Protein AF-A0A915JWY6-F1 (afdb_monomer_lite)

Structure (mmCIF, N/CA/C/O backbone):
data_AF-A0A915JWY6-F1
#
_entry.id   AF-A0A915JWY6-F1
#
loop_
_atom_site.group_PDB
_atom_site.id
_atom_site.type_symbol
_atom_site.label_atom_id
_atom_site.label_alt_id
_atom_site.label_comp_id
_atom_site.label_asym_id
_atom_site.label_entity_id
_atom_site.label_seq_id
_atom_site.pdbx_PDB_ins_code
_atom_site.Cartn_x
_atom_site.Cartn_y
_atom_site.Cartn_z
_atom_site.occupancy
_atom_site.B_iso_or_equiv
_atom_site.auth_seq_id
_atom_site.auth_comp_id
_atom_site.auth_asym_id
_atom_site.auth_atom_id
_atom_site.pdbx_PDB_model_num
ATOM 1 N N . LYS A 1 1 ? 12.808 -7.061 -34.866 1.00 37.03 1 LYS A N 1
ATOM 2 C CA . LYS A 1 1 ? 11.796 -8.145 -34.731 1.00 37.03 1 LYS A CA 1
ATOM 3 C C . LYS A 1 1 ? 11.170 -8.151 -33.320 1.00 37.03 1 LYS A C 1
ATOM 5 O O . LYS A 1 1 ? 10.642 -9.170 -32.909 1.00 37.03 1 LYS A O 1
ATOM 10 N N . GLU A 1 2 ? 11.165 -7.011 -32.613 1.00 40.34 2 GLU A N 1
ATOM 11 C CA . GLU A 1 2 ? 10.837 -6.894 -31.174 1.00 40.34 2 GLU A CA 1
ATOM 12 C C . GLU A 1 2 ? 9.543 -6.108 -30.890 1.00 40.34 2 GLU A C 1
ATOM 14 O O . GLU A 1 2 ? 9.285 -5.698 -29.770 1.00 40.34 2 GLU A O 1
ATOM 19 N N . LEU A 1 3 ? 8.688 -5.906 -31.896 1.00 41.44 3 LEU A N 1
ATOM 20 C CA . LEU A 1 3 ? 7.413 -5.187 -31.738 1.00 41.44 3 LEU A CA 1
ATOM 21 C C . LEU A 1 3 ? 6.208 -6.115 -31.483 1.00 41.44 3 LEU A C 1
ATOM 23 O O . LEU A 1 3 ? 5.078 -5.643 -31.445 1.00 41.44 3 LEU A O 1
ATOM 27 N N . VAL A 1 4 ? 6.420 -7.429 -31.323 1.00 44.47 4 VAL A N 1
ATOM 28 C CA . VAL A 1 4 ? 5.331 -8.433 -31.305 1.00 44.47 4 VAL A CA 1
ATOM 29 C C . VAL A 1 4 ? 4.884 -8.856 -29.893 1.00 44.47 4 VAL A C 1
ATOM 31 O O . VAL A 1 4 ? 3.815 -9.442 -29.769 1.00 44.47 4 VAL A O 1
ATOM 34 N N . ASP A 1 5 ? 5.604 -8.519 -28.814 1.00 53.78 5 ASP A N 1
ATOM 35 C CA . ASP A 1 5 ? 5.279 -9.042 -27.466 1.00 53.78 5 ASP A CA 1
ATOM 36 C C . ASP A 1 5 ? 4.798 -8.019 -26.423 1.00 53.78 5 ASP A C 1
ATOM 38 O O . ASP A 1 5 ? 4.391 -8.409 -25.328 1.00 53.78 5 ASP A O 1
ATOM 42 N N . ASN A 1 6 ? 4.733 -6.724 -26.756 1.00 58.06 6 ASN A N 1
ATOM 43 C CA . ASN A 1 6 ? 4.264 -5.704 -25.803 1.00 58.06 6 ASN A CA 1
ATOM 44 C C . ASN A 1 6 ? 2.761 -5.879 -25.457 1.00 58.06 6 ASN A C 1
ATOM 46 O O . ASN A 1 6 ? 2.312 -5.583 -24.353 1.00 58.06 6 ASN A O 1
ATOM 50 N N . ASP A 1 7 ? 1.973 -6.454 -26.372 1.00 73.44 7 ASP A N 1
ATOM 51 C CA . ASP A 1 7 ? 0.546 -6.726 -26.150 1.00 73.44 7 ASP A CA 1
ATOM 52 C C . ASP A 1 7 ? 0.302 -7.909 -25.189 1.00 73.44 7 ASP A C 1
ATOM 54 O O . ASP A 1 7 ? -0.644 -7.894 -24.400 1.00 73.44 7 ASP A O 1
ATOM 58 N N . LYS A 1 8 ? 1.182 -8.923 -25.178 1.00 82.38 8 LYS A N 1
ATOM 59 C CA . LYS A 1 8 ? 1.042 -10.067 -24.260 1.00 82.38 8 LYS A CA 1
ATOM 60 C C . LYS A 1 8 ? 1.349 -9.684 -22.819 1.00 82.38 8 LYS A C 1
ATOM 62 O O . LYS A 1 8 ? 0.607 -10.088 -21.928 1.00 82.38 8 LYS A O 1
ATOM 67 N N . GLY A 1 9 ? 2.393 -8.881 -22.595 1.00 81.44 9 GLY A N 1
ATOM 68 C CA . GLY A 1 9 ? 2.734 -8.377 -21.261 1.00 81.44 9 GLY A CA 1
ATOM 69 C C . GLY A 1 9 ? 1.605 -7.536 -20.659 1.00 81.44 9 GLY A C 1
ATOM 70 O O . GLY A 1 9 ? 1.212 -7.753 -19.515 1.00 81.44 9 GLY A O 1
ATOM 71 N N . LYS A 1 10 ? 1.001 -6.649 -21.462 1.00 84.69 10 LYS A N 1
ATOM 72 C CA . LYS A 1 10 ? -0.161 -5.840 -21.050 1.00 84.69 10 LYS A CA 1
ATOM 73 C C . LYS A 1 10 ? -1.382 -6.699 -20.709 1.00 84.69 10 LYS A C 1
ATOM 75 O O . LYS A 1 10 ? -2.031 -6.460 -19.693 1.00 84.69 10 LYS A O 1
ATOM 80 N N . LYS A 1 11 ? -1.669 -7.728 -21.513 1.00 89.06 11 LYS A N 1
ATOM 81 C CA . LYS A 1 11 ? -2.749 -8.691 -21.236 1.00 89.06 11 LYS A CA 1
ATOM 82 C C . LYS 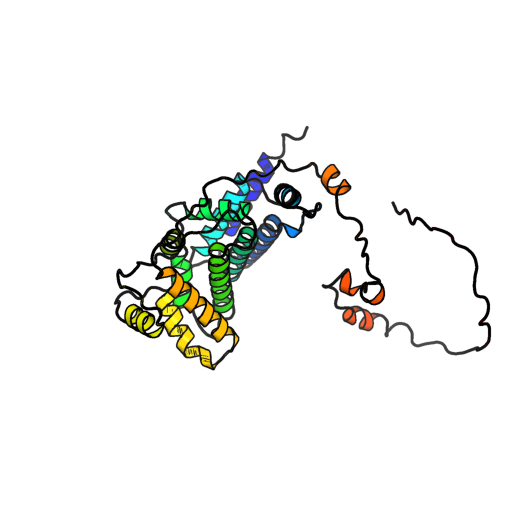A 1 11 ? -2.497 -9.492 -19.961 1.00 89.06 11 LYS A C 1
ATOM 84 O O . LYS A 1 11 ? -3.408 -9.635 -19.154 1.00 89.06 11 LYS A O 1
ATOM 89 N N . LEU A 1 12 ? -1.268 -9.973 -19.759 1.00 92.12 12 LEU A N 1
ATOM 90 C CA . LEU A 1 12 ? -0.891 -10.687 -18.540 1.00 92.12 12 LEU A CA 1
ATOM 91 C C . LEU A 1 12 ? -1.090 -9.806 -17.306 1.00 92.12 12 LEU A C 1
ATOM 93 O O . LEU A 1 12 ? -1.731 -10.246 -16.357 1.00 92.12 12 LEU A O 1
ATOM 97 N N . LEU A 1 13 ? -0.614 -8.557 -17.342 1.00 93.19 13 LEU A N 1
ATOM 98 C CA . LEU A 1 13 ? -0.813 -7.608 -16.248 1.00 93.19 13 LEU A CA 1
ATOM 99 C C . LEU A 1 13 ? -2.302 -7.395 -15.942 1.00 93.19 13 LEU A C 1
ATOM 101 O O . LEU A 1 13 ? -2.683 -7.431 -14.776 1.00 93.19 13 LEU A O 1
ATOM 105 N N . SER A 1 14 ? -3.146 -7.248 -16.969 1.00 93.69 14 SER A N 1
ATOM 106 C CA . SER A 1 14 ? -4.601 -7.148 -16.788 1.00 93.69 14 SER A CA 1
ATOM 107 C C . SER A 1 14 ? -5.166 -8.358 -16.043 1.00 93.69 14 SER A C 1
ATOM 109 O O . SER A 1 14 ? -5.890 -8.182 -15.069 1.00 93.69 14 SER A O 1
ATOM 111 N N . TYR A 1 15 ? -4.789 -9.580 -16.435 1.00 94.25 15 TYR A N 1
ATOM 112 C CA . TYR A 1 15 ? -5.250 -10.789 -15.747 1.00 94.25 15 TYR A CA 1
ATOM 113 C C . TYR A 1 15 ? -4.770 -10.864 -14.295 1.00 94.25 15 TYR A C 1
ATOM 115 O O . TYR A 1 15 ? -5.538 -11.260 -13.419 1.00 94.25 15 TYR A O 1
ATOM 123 N N . LEU A 1 16 ? -3.522 -10.472 -14.018 1.00 95.69 16 LEU A N 1
ATOM 124 C CA . LEU A 1 16 ? -3.004 -10.428 -12.647 1.00 95.69 16 LEU A CA 1
ATOM 125 C C . LEU A 1 16 ? -3.780 -9.415 -11.797 1.00 95.69 16 LEU A C 1
ATOM 127 O O . LEU A 1 16 ? -4.146 -9.726 -10.666 1.00 95.69 16 LEU A O 1
ATOM 131 N N . ILE A 1 17 ? -4.086 -8.239 -12.350 1.00 95.38 17 ILE A N 1
ATOM 132 C CA . ILE A 1 17 ? -4.895 -7.210 -11.686 1.00 95.38 17 ILE A CA 1
ATOM 133 C C . ILE A 1 17 ? -6.307 -7.726 -11.388 1.00 95.38 17 ILE A C 1
ATOM 135 O O . ILE A 1 17 ? -6.795 -7.554 -10.268 1.00 95.38 17 ILE A O 1
ATOM 139 N N . ASP A 1 18 ? -6.946 -8.392 -12.349 1.00 94.19 18 ASP A N 1
ATOM 140 C CA . ASP A 1 18 ? -8.295 -8.935 -12.176 1.00 94.19 18 ASP A CA 1
ATOM 141 C C . ASP A 1 18 ? -8.328 -9.989 -11.060 1.00 94.19 18 ASP A C 1
ATOM 143 O O . ASP A 1 18 ? -9.190 -9.940 -10.179 1.00 94.19 18 ASP A O 1
ATOM 147 N N . ILE A 1 19 ? -7.348 -10.899 -11.035 1.00 94.56 19 ILE A N 1
ATOM 148 C CA . ILE A 1 19 ? -7.215 -11.905 -9.970 1.00 94.56 19 ILE A CA 1
ATOM 149 C C . ILE A 1 19 ? -6.951 -11.230 -8.618 1.00 94.56 19 ILE A C 1
ATOM 151 O O . ILE A 1 19 ? -7.553 -11.627 -7.616 1.00 94.56 19 ILE A O 1
ATOM 155 N N . PHE A 1 20 ? -6.084 -10.213 -8.586 1.00 95.00 20 PHE A N 1
ATOM 156 C CA . PHE A 1 20 ? -5.700 -9.496 -7.371 1.00 95.00 20 PHE A CA 1
ATOM 157 C C . PHE A 1 20 ? -6.882 -8.772 -6.714 1.00 95.00 20 PHE A C 1
ATOM 159 O O . PHE A 1 20 ? -7.052 -8.855 -5.498 1.00 95.00 20 PHE A O 1
ATOM 166 N N . ILE A 1 21 ? -7.736 -8.109 -7.498 1.00 92.50 21 ILE A N 1
ATOM 167 C CA . ILE A 1 21 ? -8.880 -7.344 -6.972 1.00 92.50 21 ILE A CA 1
ATOM 168 C C . ILE A 1 21 ? -10.086 -8.252 -6.668 1.00 92.50 21 ILE A C 1
ATOM 170 O O . ILE A 1 21 ? -10.926 -7.902 -5.836 1.00 92.50 21 ILE A O 1
ATOM 174 N N . TYR A 1 22 ? -10.198 -9.419 -7.308 1.00 92.62 22 TYR A N 1
ATOM 175 C CA . TYR A 1 22 ? -11.364 -10.289 -7.157 1.00 92.62 22 TYR A CA 1
ATOM 176 C C . TYR A 1 22 ? -11.529 -10.833 -5.728 1.00 92.62 22 TYR A C 1
ATOM 178 O O . TYR A 1 22 ? -10.646 -11.487 -5.180 1.00 92.62 22 TYR A O 1
ATOM 186 N N . LEU A 1 23 ? -12.699 -10.614 -5.123 1.00 89.62 23 LEU A N 1
ATOM 187 C CA . LEU A 1 23 ? -13.027 -11.155 -3.803 1.00 89.62 23 LEU A CA 1
ATOM 188 C C . LEU A 1 23 ? -13.352 -12.650 -3.907 1.00 89.62 23 LEU A C 1
ATOM 190 O O . LEU A 1 23 ? -14.373 -13.032 -4.478 1.00 89.62 23 LEU A O 1
ATOM 194 N N . SER A 1 24 ? -12.513 -13.496 -3.309 1.00 87.25 24 SER A N 1
ATOM 195 C CA . SER A 1 24 ? -12.710 -14.947 -3.289 1.00 87.25 24 SER A CA 1
ATOM 196 C C . SER A 1 24 ? -12.587 -15.523 -1.883 1.00 87.25 24 SER A C 1
ATOM 198 O O . SER A 1 24 ? -11.683 -15.180 -1.121 1.00 87.25 24 SER A O 1
ATOM 200 N N . SER A 1 25 ? -13.483 -16.453 -1.551 1.00 85.69 25 SER A N 1
ATOM 201 C CA . SER A 1 25 ? -13.405 -17.287 -0.345 1.00 85.69 25 SER A CA 1
ATOM 202 C C . SER A 1 25 ? -12.567 -18.555 -0.553 1.00 85.69 25 SER A C 1
ATOM 204 O O . SER A 1 25 ? -12.326 -19.306 0.393 1.00 85.69 25 SER A O 1
ATOM 206 N N . ASN A 1 26 ? -12.112 -18.817 -1.784 1.00 93.25 26 ASN A N 1
ATOM 207 C CA . ASN A 1 26 ? -11.278 -19.970 -2.094 1.00 93.25 26 ASN A CA 1
ATOM 208 C C . ASN A 1 26 ? -9.833 -19.723 -1.630 1.00 93.25 26 ASN A C 1
ATOM 210 O O . ASN A 1 26 ? -9.177 -18.792 -2.097 1.00 93.25 26 ASN A O 1
ATOM 214 N N . LYS A 1 27 ? -9.313 -20.604 -0.766 1.00 91.88 27 LYS A N 1
ATOM 215 C CA . LYS A 1 27 ? -7.942 -20.519 -0.233 1.00 91.88 27 LYS A CA 1
ATOM 216 C C . LYS A 1 27 ? -6.873 -20.477 -1.328 1.00 91.88 27 LYS A C 1
ATOM 218 O O . LYS A 1 27 ? -5.925 -19.711 -1.210 1.00 91.88 27 LYS A O 1
ATOM 223 N N . SER A 1 28 ? -7.020 -21.259 -2.398 1.00 93.56 28 SER A N 1
ATOM 224 C CA . SER A 1 28 ? -6.071 -21.250 -3.518 1.00 93.56 28 SER A CA 1
ATOM 225 C C . SER A 1 28 ? -6.054 -19.897 -4.225 1.00 93.56 28 SER A C 1
ATOM 227 O O . SER A 1 28 ? -4.983 -19.411 -4.566 1.00 93.56 28 SER A O 1
ATOM 229 N N . HIS A 1 29 ? -7.219 -19.258 -4.379 1.00 93.44 29 HIS A N 1
ATOM 230 C CA . HIS A 1 29 ? -7.310 -17.916 -4.960 1.00 93.44 29 HIS A CA 1
ATOM 231 C C . HIS A 1 29 ? -6.653 -16.872 -4.055 1.00 93.44 29 HIS A C 1
ATOM 233 O O . HIS A 1 29 ? -5.869 -16.062 -4.533 1.00 93.44 29 HIS A O 1
ATOM 239 N N . GLN A 1 30 ? -6.903 -16.930 -2.744 1.00 92.06 30 GLN A N 1
ATOM 240 C CA . GLN A 1 30 ? -6.273 -16.031 -1.768 1.00 92.06 30 GLN A CA 1
ATOM 241 C C . GLN A 1 30 ? -4.745 -16.168 -1.759 1.00 92.06 30 GLN A C 1
ATOM 243 O O . GLN A 1 30 ? -4.033 -15.166 -1.707 1.00 92.06 30 GLN A O 1
ATOM 248 N N . LEU A 1 31 ? -4.230 -17.395 -1.876 1.00 93.62 31 LEU A N 1
ATOM 249 C CA . LEU A 1 31 ? -2.796 -17.637 -2.040 1.00 93.62 31 LEU A CA 1
ATOM 250 C C . LEU A 1 31 ? -2.275 -17.036 -3.350 1.00 93.62 31 LEU A C 1
ATOM 252 O O . LEU A 1 31 ? -1.238 -16.378 -3.339 1.00 93.62 31 LEU A O 1
ATOM 256 N N . SER A 1 32 ? -2.996 -17.194 -4.464 1.00 94.94 32 SER A N 1
ATOM 257 C CA . SER A 1 32 ? -2.631 -16.540 -5.726 1.00 94.94 32 SER A CA 1
ATOM 258 C C . SER A 1 32 ? -2.589 -15.017 -5.591 1.00 94.94 32 SER A C 1
ATOM 260 O O . SER A 1 32 ? -1.642 -14.406 -6.071 1.00 94.94 32 SER A O 1
ATOM 262 N N . GLN A 1 33 ? -3.543 -14.398 -4.890 1.00 95.19 33 GLN A N 1
ATOM 263 C CA . GLN A 1 33 ? -3.532 -12.951 -4.639 1.00 95.19 33 GLN A CA 1
ATOM 264 C C . GLN A 1 33 ? -2.299 -12.508 -3.847 1.00 95.19 33 GLN A C 1
ATOM 266 O O . GLN A 1 33 ? -1.695 -11.492 -4.183 1.00 95.19 33 GLN A O 1
ATOM 271 N N . GLN A 1 34 ? -1.886 -13.282 -2.839 1.00 94.31 34 GLN A N 1
ATOM 272 C CA . GLN A 1 34 ? -0.662 -13.004 -2.082 1.00 94.31 34 GLN A CA 1
ATOM 273 C C . GLN A 1 34 ? 0.592 -13.106 -2.966 1.00 94.31 34 GLN A C 1
ATOM 275 O O . GLN A 1 34 ? 1.463 -12.248 -2.878 1.00 94.31 34 GLN A O 1
ATOM 280 N N . GLN A 1 35 ? 0.666 -14.096 -3.864 1.00 95.44 35 GLN A N 1
ATOM 281 C CA . GLN A 1 35 ? 1.782 -14.220 -4.818 1.00 95.44 35 GLN A CA 1
ATOM 282 C C . GLN A 1 35 ? 1.784 -13.113 -5.883 1.00 95.44 35 GLN A C 1
ATOM 284 O O . GLN A 1 35 ? 2.831 -12.700 -6.381 1.00 95.44 35 GLN A O 1
ATOM 289 N N . ILE A 1 36 ? 0.611 -12.598 -6.246 1.00 96.69 36 ILE A N 1
ATOM 290 C CA . ILE A 1 36 ? 0.523 -11.432 -7.128 1.00 96.69 36 ILE A CA 1
ATOM 291 C C . ILE A 1 36 ? 1.002 -10.182 -6.389 1.00 96.69 36 ILE A C 1
ATOM 293 O O . ILE A 1 36 ? 1.744 -9.393 -6.967 1.00 96.69 36 ILE A O 1
ATOM 297 N N . ALA A 1 37 ? 0.660 -10.029 -5.107 1.00 94.88 37 ALA A N 1
ATOM 298 C CA . ALA A 1 37 ? 1.154 -8.925 -4.291 1.00 94.88 37 ALA A CA 1
ATOM 299 C C . ALA A 1 37 ? 2.688 -8.926 -4.192 1.00 94.88 37 ALA A C 1
ATOM 301 O O . ALA A 1 37 ? 3.303 -7.880 -4.373 1.00 94.88 37 ALA A O 1
ATOM 302 N N . THR A 1 38 ? 3.318 -10.088 -3.982 1.00 94.81 38 THR A N 1
ATOM 303 C CA . THR A 1 38 ? 4.789 -10.196 -3.985 1.00 94.81 38 THR A CA 1
ATOM 304 C C . THR A 1 38 ? 5.381 -9.900 -5.361 1.00 94.81 38 THR A C 1
ATOM 306 O O . THR A 1 38 ? 6.402 -9.227 -5.452 1.00 94.81 38 THR A O 1
ATOM 309 N N . THR A 1 39 ? 4.710 -10.315 -6.440 1.00 94.75 39 THR A N 1
ATOM 310 C CA . THR A 1 39 ? 5.114 -9.963 -7.811 1.00 94.75 39 THR A CA 1
ATOM 311 C C . THR A 1 39 ? 5.074 -8.449 -8.029 1.00 94.75 39 THR A C 1
ATOM 313 O O . THR A 1 39 ? 6.033 -7.880 -8.544 1.00 94.75 39 THR A O 1
ATOM 316 N N . PHE A 1 40 ? 3.996 -7.775 -7.616 1.00 95.56 40 PHE A N 1
ATOM 317 C CA . PHE A 1 40 ? 3.896 -6.314 -7.693 1.00 95.56 40 PHE A CA 1
ATOM 318 C C . PHE A 1 40 ? 4.940 -5.626 -6.821 1.00 95.56 40 PHE A C 1
ATOM 320 O O . PHE A 1 40 ? 5.531 -4.648 -7.264 1.00 95.56 40 PHE A O 1
ATOM 327 N N . GLN A 1 41 ? 5.220 -6.160 -5.632 1.00 93.56 41 GLN A N 1
ATOM 328 C CA . GLN A 1 41 ? 6.286 -5.653 -4.779 1.00 93.56 41 GLN A CA 1
ATOM 329 C C . GLN A 1 41 ? 7.639 -5.700 -5.483 1.00 93.56 41 GLN A C 1
ATOM 331 O O . GLN A 1 41 ? 8.307 -4.677 -5.535 1.00 93.56 41 GLN A O 1
ATOM 336 N N . SER A 1 42 ? 8.005 -6.828 -6.095 1.00 92.00 42 SER A N 1
ATOM 337 C CA . SER A 1 42 ? 9.251 -6.921 -6.861 1.00 92.00 42 SER A CA 1
ATOM 338 C C . SER A 1 42 ? 9.268 -6.010 -8.088 1.00 92.00 42 SER A C 1
ATOM 340 O O . SER A 1 42 ? 10.314 -5.475 -8.415 1.00 92.00 42 SER A O 1
ATOM 342 N N . LEU A 1 43 ? 8.141 -5.809 -8.776 1.00 91.31 43 LEU A N 1
ATOM 343 C CA . LEU A 1 43 ? 8.080 -4.889 -9.921 1.00 91.31 43 LEU A CA 1
ATOM 344 C C . LEU A 1 43 ? 8.219 -3.416 -9.511 1.00 91.31 43 LEU A C 1
ATOM 346 O O . LEU A 1 43 ? 8.644 -2.598 -10.317 1.00 91.31 43 LEU A O 1
ATOM 350 N N . CYS A 1 44 ? 7.826 -3.067 -8.289 1.00 91.44 44 CYS A N 1
ATOM 351 C CA . CYS A 1 44 ? 7.867 -1.701 -7.774 1.00 91.44 44 CYS A CA 1
ATOM 352 C C . CYS A 1 44 ? 9.095 -1.414 -6.896 1.00 91.44 44 CYS A C 1
ATOM 354 O O . CYS A 1 44 ? 9.170 -0.334 -6.321 1.00 91.44 44 CYS A O 1
ATOM 356 N N . ASP A 1 45 ? 10.023 -2.363 -6.784 1.00 88.31 45 ASP A N 1
ATOM 357 C CA . ASP A 1 45 ? 11.253 -2.242 -6.007 1.00 88.31 45 ASP A CA 1
ATOM 358 C C . ASP A 1 45 ? 12.375 -1.694 -6.899 1.00 88.31 45 ASP A C 1
ATOM 360 O O . ASP A 1 45 ? 12.767 -2.324 -7.882 1.00 88.31 45 ASP A O 1
ATOM 364 N N . ASP A 1 46 ? 12.887 -0.505 -6.591 1.00 82.06 46 ASP A N 1
ATOM 365 C CA . ASP A 1 46 ? 13.966 0.136 -7.347 1.00 82.06 46 ASP A CA 1
ATOM 366 C C . ASP A 1 46 ? 15.361 -0.407 -6.987 1.00 82.06 46 ASP A C 1
ATOM 368 O O . ASP A 1 46 ? 16.319 -0.228 -7.751 1.00 82.06 46 ASP A O 1
ATOM 372 N N . SER A 1 47 ? 15.479 -1.151 -5.882 1.00 81.62 47 SER A N 1
ATOM 373 C CA . SER A 1 47 ? 16.737 -1.759 -5.434 1.00 81.62 47 SER A CA 1
ATOM 374 C C . SER A 1 47 ? 17.218 -2.896 -6.341 1.00 81.62 47 SER A C 1
ATOM 376 O O . SER A 1 47 ? 18.403 -3.242 -6.336 1.00 81.62 47 SER A O 1
ATOM 378 N N . ILE A 1 48 ? 16.334 -3.441 -7.183 1.00 81.31 48 ILE A N 1
ATOM 379 C CA . ILE A 1 48 ? 16.665 -4.512 -8.134 1.00 81.31 48 ILE A CA 1
ATOM 380 C C . ILE A 1 48 ? 17.476 -4.017 -9.344 1.00 81.31 48 ILE A C 1
ATOM 382 O O . ILE A 1 48 ? 17.827 -4.814 -10.219 1.00 81.31 48 ILE A O 1
ATOM 386 N N . SER A 1 49 ? 17.769 -2.713 -9.427 1.00 82.56 49 SER A N 1
ATOM 387 C CA . SER A 1 49 ? 18.520 -2.130 -10.540 1.00 82.56 49 SER A CA 1
ATOM 388 C C . SER A 1 49 ? 19.912 -2.709 -10.678 1.00 82.56 49 SER A C 1
ATOM 390 O O . SER A 1 49 ? 20.722 -2.688 -9.753 1.00 82.56 49 SER A O 1
ATOM 392 N N . LEU A 1 50 ? 20.238 -3.127 -11.902 1.00 80.69 50 LEU A N 1
ATOM 393 C CA . LEU A 1 50 ? 21.600 -3.510 -12.263 1.00 80.69 50 LEU A CA 1
ATOM 394 C C . LEU A 1 50 ? 22.556 -2.314 -12.208 1.00 80.69 50 LEU A C 1
ATOM 396 O O . LEU A 1 50 ? 23.729 -2.479 -11.880 1.00 80.69 50 LEU A O 1
ATOM 400 N N . ILE A 1 51 ? 22.062 -1.115 -12.524 1.00 79.81 51 ILE A N 1
ATOM 401 C CA . ILE A 1 51 ? 22.828 0.128 -12.438 1.00 79.81 51 ILE A CA 1
ATOM 402 C C . ILE A 1 51 ? 22.389 0.860 -11.172 1.00 79.81 51 ILE A C 1
ATOM 404 O O . ILE A 1 51 ? 21.291 1.412 -11.129 1.00 79.81 51 ILE A O 1
ATOM 408 N N . GLN A 1 52 ? 23.247 0.891 -10.156 1.00 71.19 52 GLN A N 1
ATOM 409 C CA . GLN A 1 52 ? 22.998 1.680 -8.951 1.00 71.19 52 GLN A CA 1
ATOM 410 C C . GLN A 1 52 ? 23.336 3.151 -9.211 1.00 71.19 52 GLN A C 1
ATOM 412 O O . GLN A 1 52 ? 24.385 3.471 -9.781 1.00 71.19 52 GLN A O 1
ATOM 417 N N . GLY A 1 53 ? 22.435 4.051 -8.820 1.00 63.34 53 GLY A N 1
ATOM 418 C CA . GLY A 1 53 ? 22.652 5.484 -8.946 1.00 63.34 53 GLY A CA 1
ATOM 419 C C . GLY A 1 53 ? 23.728 5.961 -7.968 1.00 63.34 53 GLY A C 1
ATOM 420 O O . GLY A 1 53 ? 23.557 5.909 -6.759 1.00 63.34 53 GLY A O 1
ATOM 421 N N . GLN A 1 54 ? 24.866 6.409 -8.499 1.00 55.38 54 GLN A N 1
ATOM 422 C CA . GLN A 1 54 ? 25.959 7.025 -7.724 1.00 55.38 54 GLN A CA 1
ATOM 423 C C . GLN A 1 54 ? 25.863 8.572 -7.739 1.00 55.38 54 GLN A C 1
ATOM 425 O O . GLN A 1 54 ? 26.691 9.263 -7.152 1.00 55.38 54 GLN A O 1
ATOM 430 N N . SER A 1 55 ? 24.871 9.123 -8.450 1.00 53.75 55 SER A N 1
ATOM 431 C CA . SER A 1 55 ? 24.601 10.554 -8.654 1.00 53.75 55 SER A CA 1
ATOM 432 C C . SER A 1 55 ? 23.097 10.787 -8.853 1.00 53.75 55 SER A C 1
ATOM 434 O O . SER A 1 55 ? 22.386 9.860 -9.242 1.00 53.75 55 SER A O 1
ATOM 436 N N . GLU A 1 56 ? 22.604 12.020 -8.676 1.00 54.38 56 GLU A N 1
ATOM 437 C CA . GLU A 1 56 ? 21.179 12.367 -8.883 1.00 54.38 56 GLU A CA 1
ATOM 438 C C . GLU A 1 56 ? 20.659 11.959 -10.277 1.00 54.38 56 GLU A C 1
ATOM 440 O O . GLU A 1 56 ? 19.567 11.412 -10.415 1.00 54.38 56 GLU A O 1
ATOM 445 N N . SER A 1 57 ? 21.475 12.132 -11.321 1.00 50.56 57 SER A N 1
ATOM 446 C CA . SER A 1 57 ? 21.172 11.665 -12.683 1.00 50.56 57 SER A CA 1
ATOM 447 C C . SER A 1 57 ? 21.189 10.136 -12.830 1.00 50.56 57 SER A C 1
ATOM 449 O O . SER A 1 57 ? 20.457 9.584 -13.652 1.00 50.56 57 SER A O 1
ATOM 451 N N . GLY A 1 58 ? 22.005 9.444 -12.030 1.00 55.34 58 GLY A N 1
ATOM 452 C CA . GLY A 1 58 ? 22.059 7.986 -11.963 1.00 55.34 58 GLY A CA 1
ATOM 453 C C . GLY A 1 58 ? 20.807 7.383 -11.328 1.00 55.34 58 GLY A C 1
ATOM 454 O O . GLY A 1 58 ? 20.354 6.342 -11.797 1.00 55.34 58 GLY A O 1
ATOM 455 N N . ASN A 1 59 ? 20.208 8.072 -10.351 1.00 68.69 59 ASN A N 1
ATOM 456 C CA . ASN A 1 59 ? 18.961 7.651 -9.701 1.00 68.69 59 ASN A CA 1
ATOM 457 C C . ASN A 1 59 ? 17.771 7.677 -10.674 1.00 68.69 59 ASN A C 1
ATOM 459 O O . ASN A 1 59 ? 16.939 6.778 -10.682 1.00 68.69 59 ASN A O 1
ATOM 463 N N . ILE A 1 60 ? 17.693 8.672 -11.561 1.00 75.62 60 ILE A N 1
ATOM 464 C CA . ILE A 1 60 ? 16.603 8.739 -12.552 1.00 75.62 60 ILE A CA 1
ATOM 465 C C . ILE A 1 60 ? 16.727 7.605 -13.584 1.00 75.62 60 ILE A C 1
ATOM 467 O O . ILE A 1 60 ? 15.726 7.008 -13.984 1.00 75.62 60 ILE A O 1
ATOM 471 N N . GLN A 1 61 ? 17.952 7.279 -14.009 1.00 79.62 61 GLN A N 1
ATOM 472 C CA . GLN A 1 61 ? 18.183 6.187 -14.956 1.00 79.62 61 GLN A CA 1
ATOM 473 C C . GLN A 1 61 ? 17.983 4.803 -14.321 1.00 79.62 61 GLN A C 1
ATOM 475 O O . GLN A 1 61 ? 17.518 3.900 -15.016 1.00 79.62 61 GLN A O 1
ATOM 480 N N . SER A 1 62 ? 18.322 4.613 -13.040 1.00 81.88 62 SER A N 1
ATOM 481 C CA . SER A 1 62 ? 18.053 3.354 -12.333 1.00 81.88 62 SER A CA 1
ATOM 482 C C . SER A 1 62 ? 16.550 3.108 -12.209 1.00 81.88 62 SER A C 1
ATOM 484 O O . SER A 1 62 ? 16.087 2.027 -12.560 1.00 81.88 62 SER A O 1
ATOM 486 N N . LEU A 1 63 ? 15.773 4.139 -11.858 1.00 83.69 63 LEU A N 1
ATOM 487 C CA . LEU A 1 63 ? 14.308 4.058 -11.818 1.00 83.69 63 LEU A CA 1
ATOM 488 C C . LEU A 1 63 ? 13.717 3.670 -13.181 1.00 83.69 63 LEU A C 1
ATOM 490 O O . LEU A 1 63 ? 12.869 2.782 -13.250 1.00 83.69 63 LEU A O 1
ATOM 494 N N . ALA A 1 64 ? 14.212 4.270 -14.270 1.00 84.94 64 ALA A N 1
ATOM 495 C CA . ALA A 1 64 ? 13.802 3.934 -15.638 1.00 84.94 64 ALA A CA 1
ATOM 496 C C . ALA A 1 64 ? 14.078 2.473 -16.032 1.00 84.94 64 ALA A C 1
ATOM 498 O O . ALA A 1 64 ? 13.432 1.939 -16.931 1.00 84.94 64 ALA A O 1
ATOM 499 N N . ASN A 1 65 ? 15.081 1.853 -15.411 1.00 83.81 65 ASN A N 1
ATOM 500 C CA . ASN A 1 65 ? 15.531 0.507 -15.739 1.00 83.81 65 ASN A CA 1
ATOM 501 C C . ASN A 1 65 ? 14.825 -0.588 -14.927 1.00 83.81 65 ASN A C 1
ATOM 503 O O . ASN A 1 65 ? 14.892 -1.751 -15.323 1.00 83.81 65 ASN A O 1
ATOM 507 N N . CYS A 1 66 ? 14.165 -0.227 -13.824 1.00 85.50 66 CYS A N 1
ATOM 508 C CA . CYS A 1 66 ? 13.532 -1.171 -12.896 1.00 85.50 66 CYS A CA 1
ATOM 509 C C . CYS A 1 66 ? 12.021 -1.108 -12.897 1.00 85.50 66 CYS A C 1
ATOM 511 O O . CYS A 1 66 ? 11.367 -2.144 -12.806 1.00 85.50 66 CYS A O 1
ATOM 513 N N . LEU A 1 67 ? 11.471 0.102 -12.971 1.00 88.69 67 LEU A N 1
ATOM 514 C CA . LEU A 1 67 ? 10.044 0.292 -12.802 1.00 88.69 67 LEU A CA 1
ATOM 515 C C . LEU A 1 67 ? 9.294 0.049 -14.120 1.00 88.69 67 LEU A C 1
ATOM 517 O O . LEU A 1 67 ? 9.809 0.359 -15.198 1.00 88.69 67 LEU A O 1
ATOM 521 N N . PRO A 1 68 ? 8.051 -0.464 -14.053 1.00 88.75 68 PRO A N 1
ATOM 522 C CA . PRO A 1 68 ? 7.176 -0.571 -15.209 1.00 88.75 68 PRO A CA 1
ATOM 523 C C . PRO A 1 68 ? 6.944 0.780 -15.885 1.00 88.75 68 PRO A C 1
ATOM 525 O O . PRO A 1 68 ? 7.025 1.840 -15.258 1.00 88.75 68 PRO A O 1
ATOM 528 N N . GLU A 1 69 ? 6.545 0.739 -17.157 1.00 87.75 69 GLU A N 1
ATOM 529 C CA . GLU A 1 69 ? 6.110 1.941 -17.867 1.00 87.75 69 GLU A CA 1
ATOM 530 C C . GLU A 1 69 ? 4.970 2.639 -17.110 1.00 87.75 69 GLU A C 1
ATOM 532 O O . GLU A 1 69 ? 4.113 1.994 -16.502 1.00 87.75 69 GLU A O 1
ATOM 537 N N . GLN A 1 70 ? 4.885 3.965 -17.236 1.00 88.06 70 GLN A N 1
ATOM 538 C CA . GLN A 1 70 ? 3.913 4.792 -16.509 1.00 88.06 70 GLN A CA 1
ATOM 539 C C . GLN A 1 70 ? 2.477 4.258 -16.587 1.00 88.06 70 GLN A C 1
ATOM 541 O O . GLN A 1 70 ? 1.763 4.247 -15.589 1.00 88.06 70 GLN A O 1
ATOM 546 N N . ALA A 1 71 ? 2.038 3.811 -17.766 1.00 89.31 71 ALA A N 1
ATOM 547 C CA . ALA A 1 71 ? 0.692 3.273 -17.944 1.00 89.31 71 ALA A CA 1
ATOM 548 C C . ALA A 1 71 ? 0.460 2.000 -17.111 1.00 89.31 71 ALA A C 1
ATOM 550 O O . ALA A 1 71 ? -0.596 1.855 -16.499 1.00 89.31 71 ALA A O 1
ATOM 551 N N . GLN A 1 72 ? 1.450 1.106 -17.058 1.00 91.19 72 GLN A N 1
ATOM 552 C CA . GLN A 1 72 ? 1.396 -0.134 -16.283 1.00 91.19 72 GLN A CA 1
ATOM 553 C C . GLN A 1 72 ? 1.493 0.151 -14.785 1.00 91.19 72 GLN A C 1
ATOM 555 O O . GLN A 1 72 ? 0.712 -0.393 -14.008 1.00 91.19 72 GLN A O 1
ATOM 560 N N . LEU A 1 73 ? 2.386 1.056 -14.378 1.00 92.31 73 LEU A N 1
ATOM 561 C CA . LEU A 1 73 ? 2.525 1.438 -12.976 1.00 92.31 73 LEU A CA 1
ATOM 562 C C . LEU A 1 73 ? 1.243 2.094 -12.443 1.00 92.31 73 LEU A C 1
ATOM 564 O O . LEU A 1 73 ? 0.796 1.758 -11.352 1.00 92.31 73 LEU A O 1
ATOM 568 N N . LEU A 1 74 ? 0.577 2.945 -13.232 1.00 92.31 74 LEU A N 1
ATOM 569 C CA . LEU A 1 74 ? -0.728 3.510 -12.864 1.00 92.31 74 LEU A CA 1
ATOM 570 C C . LEU A 1 74 ? -1.823 2.438 -12.737 1.00 92.31 74 LEU A C 1
ATOM 572 O O . LEU A 1 74 ? -2.676 2.547 -11.855 1.00 92.31 74 LEU A O 1
ATOM 576 N N . GLN A 1 75 ? -1.807 1.400 -13.580 1.00 93.69 75 GLN A N 1
ATOM 577 C CA . GLN A 1 75 ? -2.722 0.259 -13.453 1.00 93.69 75 GLN A CA 1
ATOM 578 C C . GLN A 1 75 ? -2.461 -0.529 -12.162 1.00 93.69 75 GLN A C 1
ATOM 580 O O . GLN A 1 75 ? -3.414 -0.846 -11.444 1.00 93.69 75 GLN A O 1
ATOM 585 N N . ILE A 1 76 ? -1.189 -0.776 -11.831 1.00 95.19 76 ILE A N 1
ATOM 586 C CA . ILE A 1 76 ? -0.785 -1.413 -10.573 1.00 95.19 76 ILE A CA 1
ATOM 587 C C . ILE A 1 76 ? -1.251 -0.555 -9.393 1.00 95.19 76 ILE A C 1
ATOM 589 O O . ILE A 1 76 ? -2.050 -1.039 -8.596 1.00 95.19 76 ILE A O 1
ATOM 593 N N . CYS A 1 77 ? -0.880 0.728 -9.325 1.00 94.81 77 CYS A N 1
ATOM 594 C CA . CYS A 1 77 ? -1.304 1.642 -8.258 1.00 94.81 77 CYS A CA 1
ATOM 595 C C . CYS A 1 77 ? -2.829 1.679 -8.095 1.00 94.81 77 CYS A C 1
ATOM 597 O O . CYS A 1 77 ? -3.337 1.595 -6.978 1.00 94.81 77 CYS A O 1
ATOM 599 N N . SER A 1 78 ? -3.575 1.737 -9.201 1.00 94.31 78 SER A N 1
ATOM 600 C CA . SER A 1 78 ? -5.043 1.710 -9.169 1.00 94.31 78 SER A CA 1
ATOM 601 C C . SER A 1 78 ? -5.582 0.407 -8.577 1.00 94.31 78 SER A C 1
ATOM 603 O O . SER A 1 78 ? -6.565 0.424 -7.837 1.00 94.31 78 SER A O 1
ATOM 605 N N . SER A 1 79 ? -4.955 -0.730 -8.886 1.00 94.44 79 SER A N 1
ATOM 606 C CA . SER A 1 79 ? -5.343 -2.029 -8.330 1.00 94.44 79 SER A CA 1
ATOM 607 C C . SER A 1 79 ? -5.022 -2.156 -6.838 1.00 94.44 79 SER A C 1
ATOM 609 O O . SER A 1 79 ? -5.858 -2.653 -6.082 1.00 94.44 79 SER A O 1
ATOM 611 N N . LEU A 1 80 ? -3.868 -1.636 -6.405 1.00 95.44 80 LEU A N 1
ATOM 612 C CA . LEU A 1 80 ? -3.465 -1.572 -4.999 1.00 95.44 80 LEU A CA 1
ATOM 613 C C . LEU A 1 80 ? -4.455 -0.730 -4.200 1.00 95.44 80 LEU A C 1
ATOM 615 O O . LEU A 1 80 ? -4.970 -1.189 -3.184 1.00 95.44 80 LEU A O 1
ATOM 619 N N . LEU A 1 81 ? -4.796 0.459 -4.703 1.00 94.31 81 LEU A N 1
ATOM 620 C CA . LEU A 1 81 ? -5.748 1.346 -4.043 1.00 94.31 81 LEU A CA 1
ATOM 621 C C . LEU A 1 81 ? -7.146 0.725 -3.960 1.00 94.31 81 LEU A C 1
ATOM 623 O O . LEU A 1 81 ? -7.762 0.763 -2.904 1.00 94.31 81 LEU A O 1
ATOM 627 N N . LYS A 1 82 ? -7.623 0.064 -5.022 1.00 92.81 82 LYS A N 1
ATOM 628 C CA . LYS A 1 82 ? -8.891 -0.689 -4.984 1.00 92.81 82 LYS A CA 1
ATOM 629 C C . LYS A 1 82 ? -8.873 -1.835 -3.969 1.00 92.81 82 LYS A C 1
ATOM 631 O O . LYS A 1 82 ? -9.912 -2.119 -3.378 1.00 92.81 82 LYS A O 1
ATOM 636 N N . ASN A 1 83 ? -7.734 -2.506 -3.783 1.00 93.12 83 ASN A N 1
ATOM 637 C CA . ASN A 1 83 ? -7.588 -3.540 -2.756 1.00 93.12 83 ASN A CA 1
ATOM 638 C C . ASN A 1 83 ? -7.639 -2.922 -1.348 1.00 93.12 83 ASN A C 1
ATOM 640 O O . ASN A 1 83 ? -8.377 -3.416 -0.502 1.00 93.12 83 ASN A O 1
ATOM 644 N N . ILE A 1 84 ? -6.935 -1.805 -1.138 1.00 93.81 84 ILE A N 1
ATOM 645 C CA . ILE A 1 84 ? -6.892 -1.064 0.132 1.00 93.81 84 ILE A CA 1
ATOM 646 C C . ILE A 1 84 ? -8.267 -0.498 0.512 1.00 93.81 84 ILE A C 1
ATOM 648 O O . ILE A 1 84 ? -8.712 -0.667 1.644 1.00 93.81 84 ILE A O 1
ATOM 652 N N . SER A 1 85 ? -8.966 0.143 -0.427 1.00 90.56 85 SER A N 1
ATOM 653 C CA . SER A 1 85 ? -10.278 0.763 -0.197 1.00 90.56 85 SER A CA 1
ATOM 654 C C . SER A 1 85 ? -11.427 -0.252 -0.095 1.00 90.56 85 SER A C 1
ATOM 656 O O . SER A 1 85 ? -12.578 0.142 0.076 1.00 90.56 85 SER A O 1
ATOM 658 N N . ASN A 1 86 ? -11.161 -1.557 -0.208 1.00 90.38 86 ASN A N 1
ATOM 659 C CA . ASN A 1 86 ? -12.179 -2.596 -0.091 1.00 90.38 86 ASN A CA 1
ATOM 660 C C . ASN A 1 86 ? -12.109 -3.273 1.283 1.00 90.38 86 ASN A C 1
ATOM 662 O O . ASN A 1 86 ? -11.244 -4.108 1.550 1.00 90.38 86 ASN A O 1
ATOM 666 N N . ASN A 1 87 ? -13.087 -2.968 2.135 1.00 88.06 87 ASN A N 1
ATOM 667 C CA . ASN A 1 87 ? -13.176 -3.485 3.502 1.00 88.06 87 ASN A CA 1
ATOM 668 C C . ASN A 1 87 ? -13.299 -5.020 3.605 1.00 88.06 87 ASN A C 1
ATOM 670 O O . ASN A 1 87 ? -13.059 -5.574 4.672 1.00 88.06 87 ASN A O 1
ATOM 674 N N . LYS A 1 88 ? -13.624 -5.727 2.515 1.00 89.12 88 LYS A N 1
ATOM 675 C CA . LYS A 1 88 ? -13.734 -7.197 2.496 1.00 89.12 88 LYS A CA 1
ATOM 676 C C . LYS A 1 88 ? -12.434 -7.908 2.124 1.00 89.12 88 LYS A C 1
ATOM 678 O O . LYS A 1 88 ? -12.383 -9.135 2.206 1.00 89.12 88 LYS A O 1
ATOM 683 N N . GLN A 1 89 ? -11.406 -7.185 1.677 1.00 90.88 89 GLN A N 1
ATOM 684 C CA . GLN A 1 89 ? -10.130 -7.799 1.298 1.00 90.88 89 GLN A CA 1
ATOM 685 C C . GLN A 1 89 ? -9.357 -8.274 2.535 1.00 90.88 89 GLN A C 1
ATOM 687 O O . GLN A 1 89 ? -9.396 -7.622 3.575 1.00 90.88 89 GLN A O 1
ATOM 692 N N . PRO A 1 90 ? -8.632 -9.397 2.484 1.00 91.75 90 PRO A N 1
ATOM 693 C CA . PRO A 1 90 ? -7.856 -9.860 3.630 1.00 91.75 90 PRO A CA 1
ATOM 694 C C . PRO A 1 90 ? -6.677 -8.916 3.928 1.00 91.75 90 PRO A C 1
ATOM 696 O O . PRO A 1 90 ? -6.031 -8.411 3.010 1.00 91.75 90 PRO A O 1
ATOM 699 N N . TYR A 1 91 ? -6.316 -8.739 5.207 1.00 94.19 91 TYR A N 1
ATOM 700 C CA . TYR A 1 91 ? -5.119 -7.962 5.580 1.00 94.19 91 TYR A CA 1
ATOM 701 C C . TYR A 1 91 ? -3.841 -8.506 4.930 1.00 94.19 91 TYR A C 1
ATOM 703 O O . TYR A 1 91 ? -2.940 -7.741 4.602 1.00 94.19 91 TYR A O 1
ATOM 711 N N . ALA A 1 92 ? -3.808 -9.810 4.637 1.00 92.69 92 ALA A N 1
ATOM 712 C CA . ALA A 1 92 ? -2.726 -10.468 3.913 1.00 92.69 92 ALA A CA 1
ATOM 713 C C . ALA A 1 92 ? -2.457 -9.901 2.503 1.00 92.69 92 ALA A C 1
ATOM 715 O O . ALA A 1 92 ? -1.363 -10.109 1.989 1.00 92.69 92 ALA A O 1
ATOM 716 N N . THR A 1 93 ? -3.409 -9.201 1.869 1.00 94.44 93 THR A N 1
ATOM 717 C CA . THR A 1 93 ? -3.182 -8.484 0.594 1.00 94.44 93 THR A CA 1
ATOM 718 C C . THR A 1 93 ? -3.118 -6.971 0.785 1.00 94.44 93 THR A C 1
ATOM 720 O O . THR A 1 93 ? -2.332 -6.309 0.109 1.00 94.44 93 THR A O 1
ATOM 723 N N . VAL A 1 94 ? -3.885 -6.432 1.740 1.00 95.75 94 VAL A N 1
ATOM 724 C CA . VAL A 1 94 ? -3.921 -4.991 2.041 1.00 95.75 94 VAL A CA 1
ATOM 725 C C . VAL A 1 94 ? -2.581 -4.500 2.593 1.00 95.75 94 VAL A C 1
ATOM 727 O O . VAL A 1 94 ? -2.077 -3.469 2.152 1.00 95.75 94 VAL A O 1
ATOM 730 N N . LEU A 1 95 ? -1.967 -5.241 3.522 1.00 95.94 95 LEU A N 1
ATOM 731 C CA . LEU A 1 95 ? -0.684 -4.861 4.116 1.00 95.94 95 LEU A CA 1
ATOM 732 C C . LEU A 1 95 ? 0.445 -4.808 3.067 1.00 95.94 95 LEU A C 1
ATOM 734 O O . LEU A 1 95 ? 1.135 -3.789 3.005 1.00 95.94 95 LEU A O 1
ATOM 738 N N . PRO A 1 96 ? 0.636 -5.827 2.202 1.00 95.62 96 PRO A N 1
ATOM 739 C CA . PRO A 1 96 ? 1.544 -5.705 1.065 1.00 95.62 96 PRO A CA 1
ATOM 740 C C . PRO A 1 96 ? 1.214 -4.526 0.148 1.00 95.62 96 PRO A C 1
ATOM 742 O O . PRO A 1 96 ? 2.129 -3.824 -0.263 1.00 95.62 96 PRO A O 1
ATOM 745 N N . ALA A 1 97 ? -0.064 -4.250 -0.134 1.00 96.38 97 ALA A N 1
ATOM 746 C CA . ALA A 1 97 ? -0.438 -3.122 -0.985 1.00 96.38 97 ALA A CA 1
ATOM 747 C C . ALA A 1 97 ? -0.010 -1.766 -0.398 1.00 96.38 97 ALA A C 1
ATOM 749 O O . ALA A 1 97 ? 0.544 -0.935 -1.120 1.00 96.38 97 ALA A O 1
ATOM 750 N N . LEU A 1 98 ? -0.187 -1.567 0.913 1.00 96.44 98 LEU A N 1
ATOM 751 C CA . LEU A 1 98 ? 0.323 -0.386 1.619 1.00 96.44 98 LEU A CA 1
ATOM 752 C C . LEU A 1 98 ? 1.852 -0.311 1.556 1.00 96.44 98 LEU A C 1
ATOM 754 O O . LEU A 1 98 ? 2.397 0.755 1.286 1.00 96.44 98 LEU A O 1
ATOM 758 N N . ARG A 1 99 ? 2.550 -1.438 1.744 1.00 95.25 99 ARG A N 1
ATOM 759 C CA . ARG A 1 99 ? 4.020 -1.503 1.652 1.00 95.25 99 ARG A CA 1
ATOM 760 C C . ARG A 1 99 ? 4.545 -1.145 0.269 1.00 95.25 99 ARG A C 1
ATOM 762 O O . ARG A 1 99 ? 5.527 -0.423 0.183 1.00 95.25 99 ARG A O 1
ATOM 769 N N . ILE A 1 100 ? 3.868 -1.570 -0.793 1.00 95.56 100 ILE A N 1
ATOM 770 C CA . ILE A 1 100 ? 4.237 -1.191 -2.161 1.00 95.56 100 ILE A CA 1
ATOM 771 C C . ILE A 1 100 ? 4.080 0.320 -2.362 1.00 95.56 100 ILE A C 1
ATOM 773 O O . ILE A 1 100 ? 4.954 0.954 -2.946 1.00 95.56 100 ILE A O 1
ATOM 777 N N . PHE A 1 101 ? 3.007 0.925 -1.839 1.00 94.56 101 PHE A N 1
ATOM 778 C CA . PHE A 1 101 ? 2.887 2.385 -1.842 1.00 94.56 101 PHE A CA 1
ATOM 779 C C . PHE A 1 101 ? 3.971 3.076 -1.017 1.00 94.56 101 PHE A C 1
ATOM 781 O O . PHE A 1 101 ? 4.432 4.135 -1.435 1.00 94.56 101 PHE A O 1
ATOM 788 N N . MET A 1 102 ? 4.414 2.488 0.097 1.00 92.25 102 MET A N 1
ATOM 789 C CA . MET A 1 102 ? 5.548 3.026 0.850 1.00 92.25 102 MET A CA 1
ATOM 790 C C . MET A 1 102 ? 6.827 3.002 0.011 1.00 92.25 102 MET A C 1
ATOM 792 O O . MET A 1 102 ? 7.441 4.051 -0.131 1.00 92.25 102 MET A O 1
ATOM 796 N N . THR A 1 103 ? 7.169 1.880 -0.626 1.00 90.62 103 THR A N 1
ATOM 797 C CA . THR A 1 103 ? 8.344 1.792 -1.514 1.00 90.62 103 THR A CA 1
ATOM 798 C C . THR A 1 103 ? 8.264 2.812 -2.652 1.00 90.62 103 THR A C 1
ATOM 800 O O . THR A 1 103 ? 9.181 3.597 -2.860 1.00 90.62 103 THR A O 1
ATOM 803 N N . LEU A 1 104 ? 7.116 2.913 -3.328 1.00 90.31 104 LEU A N 1
ATOM 804 C CA . LEU A 1 104 ? 6.920 3.904 -4.393 1.00 90.31 104 LEU A CA 1
ATOM 805 C C . LEU A 1 104 ? 6.982 5.358 -3.889 1.00 90.31 104 LEU A C 1
ATOM 807 O O . LEU A 1 104 ? 7.286 6.270 -4.658 1.00 90.31 104 LEU A O 1
ATOM 811 N N . SER A 1 105 ? 6.685 5.608 -2.613 1.00 88.38 105 SER A N 1
ATOM 812 C CA . SER A 1 105 ? 6.777 6.949 -2.024 1.00 88.38 105 SER A CA 1
ATOM 813 C C . SER A 1 105 ? 8.216 7.403 -1.747 1.00 88.38 105 SER A C 1
ATOM 815 O O . SER A 1 105 ? 8.433 8.578 -1.447 1.00 88.38 105 SER A O 1
ATOM 817 N N . GLU A 1 106 ? 9.205 6.515 -1.878 1.00 85.44 106 GLU A N 1
ATOM 818 C CA . GLU A 1 106 ? 10.618 6.843 -1.654 1.00 85.44 106 GLU A CA 1
ATOM 819 C C . GLU A 1 106 ? 11.204 7.714 -2.780 1.00 85.44 106 GLU A C 1
ATOM 821 O O . GLU A 1 106 ? 12.156 8.461 -2.549 1.00 85.44 106 GLU A O 1
ATOM 826 N N . HIS A 1 107 ? 10.589 7.713 -3.970 1.00 83.00 107 HIS A N 1
ATOM 827 C CA . HIS A 1 107 ? 11.067 8.440 -5.148 1.00 83.00 107 HIS A CA 1
ATOM 828 C C . HIS A 1 107 ? 9.973 9.289 -5.832 1.00 83.00 107 HIS A C 1
ATOM 830 O O . HIS A 1 107 ? 8.794 8.931 -5.882 1.00 83.00 107 HIS A O 1
ATOM 836 N N . ASP A 1 108 ? 10.366 10.413 -6.449 1.00 81.94 108 ASP A N 1
ATOM 837 C CA . ASP A 1 108 ? 9.429 11.395 -7.033 1.00 81.94 108 ASP A CA 1
ATOM 838 C C . ASP A 1 108 ? 8.515 10.800 -8.128 1.00 81.94 108 ASP A C 1
ATOM 840 O O . ASP A 1 108 ? 7.361 11.213 -8.269 1.00 81.94 108 ASP A O 1
ATOM 844 N N . TYR A 1 109 ? 8.997 9.808 -8.890 1.00 85.69 109 TYR A N 1
ATOM 845 C CA . TYR A 1 109 ? 8.198 9.121 -9.917 1.00 85.69 109 TYR A CA 1
ATOM 846 C C . TYR A 1 109 ? 7.038 8.302 -9.337 1.00 85.69 109 TYR A C 1
ATOM 848 O O . TYR A 1 109 ? 5.937 8.303 -9.897 1.00 85.69 109 TYR A O 1
ATOM 856 N N . GLY A 1 110 ? 7.256 7.631 -8.207 1.00 88.62 110 GLY A N 1
ATOM 857 C CA . GLY A 1 110 ? 6.230 6.828 -7.559 1.00 88.62 110 GLY A CA 1
ATOM 858 C C . GLY A 1 110 ? 5.235 7.720 -6.826 1.00 88.62 110 GLY A C 1
ATOM 859 O O . GLY A 1 110 ? 4.035 7.524 -7.004 1.00 88.62 110 GLY A O 1
ATOM 860 N N . ILE A 1 111 ? 5.694 8.792 -6.165 1.00 87.38 111 ILE A N 1
ATOM 861 C CA . ILE A 1 111 ? 4.821 9.844 -5.602 1.00 87.38 111 ILE A CA 1
ATOM 862 C C . ILE A 1 111 ? 3.878 10.411 -6.670 1.00 87.38 111 ILE A C 1
ATOM 864 O O . ILE A 1 111 ? 2.673 10.528 -6.438 1.00 87.38 111 ILE A O 1
ATOM 868 N N . PHE A 1 112 ? 4.398 10.725 -7.860 1.00 87.19 112 PHE A N 1
ATOM 869 C CA . PHE A 1 112 ? 3.580 11.199 -8.976 1.00 87.19 112 PHE A CA 1
ATOM 870 C C . PHE A 1 112 ? 2.510 10.173 -9.392 1.00 87.19 112 PHE A C 1
ATOM 872 O O . PHE A 1 112 ? 1.344 10.533 -9.579 1.00 87.19 112 PHE A O 1
ATOM 879 N N . CYS A 1 113 ? 2.870 8.889 -9.496 1.00 89.62 113 CYS A N 1
ATOM 880 C CA . CYS A 1 113 ? 1.921 7.831 -9.853 1.00 89.62 113 CYS A CA 1
ATOM 881 C C . CYS A 1 113 ? 0.871 7.587 -8.758 1.00 89.62 113 CYS A C 1
ATOM 883 O O . CYS A 1 113 ? -0.310 7.411 -9.074 1.00 89.62 113 CYS A O 1
ATOM 885 N N . ILE A 1 114 ? 1.275 7.615 -7.484 1.00 91.06 114 ILE A N 1
ATOM 886 C CA . ILE A 1 114 ? 0.378 7.515 -6.326 1.00 91.06 114 ILE A CA 1
ATOM 887 C C . ILE A 1 114 ? -0.608 8.680 -6.346 1.00 91.06 114 ILE A C 1
ATOM 889 O O . ILE A 1 114 ? -1.815 8.448 -6.279 1.00 91.06 114 ILE A O 1
ATOM 893 N N . LYS A 1 115 ? -0.125 9.917 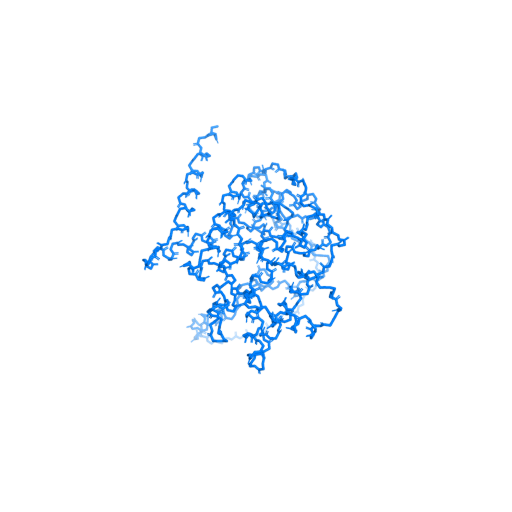-6.519 1.00 89.06 115 LYS A N 1
ATOM 894 C CA . LYS A 1 115 ? -1.000 11.090 -6.570 1.00 89.06 115 LYS A CA 1
ATOM 895 C C . LYS A 1 115 ? -2.014 10.982 -7.692 1.00 89.06 115 LYS A C 1
ATOM 897 O O . LYS A 1 115 ? -3.202 11.093 -7.432 1.00 89.06 115 LYS A O 1
ATOM 902 N N . LYS A 1 116 ? -1.561 10.713 -8.918 1.00 89.19 116 LYS A N 1
ATOM 903 C CA . LYS A 1 116 ? -2.449 10.594 -10.080 1.00 89.19 116 LYS A CA 1
ATOM 904 C C . LYS A 1 116 ? -3.502 9.498 -9.894 1.00 89.19 116 LYS A C 1
ATOM 906 O O . LYS A 1 116 ? -4.600 9.600 -10.426 1.00 89.19 116 LYS A O 1
ATOM 911 N N . THR A 1 117 ? -3.164 8.448 -9.147 1.00 90.75 117 THR A N 1
ATOM 912 C CA . THR A 1 117 ? -4.110 7.387 -8.795 1.00 90.75 117 THR A CA 1
ATOM 913 C C . THR A 1 117 ? -5.129 7.871 -7.763 1.00 90.75 117 THR A C 1
ATOM 915 O O . THR A 1 117 ? -6.320 7.645 -7.958 1.00 90.75 117 THR A O 1
ATOM 918 N N . LEU A 1 118 ? -4.674 8.553 -6.707 1.00 88.75 118 LEU A N 1
ATOM 919 C CA . LEU A 1 118 ? -5.517 9.109 -5.645 1.00 88.75 118 LEU A CA 1
ATOM 920 C C . LEU A 1 118 ? -6.402 10.269 -6.125 1.00 88.75 118 LEU A C 1
ATOM 922 O O . LEU A 1 118 ? -7.511 10.411 -5.623 1.00 88.75 118 LEU A O 1
ATOM 926 N N . ASP A 1 119 ? -5.941 11.084 -7.079 1.00 86.62 119 ASP A N 1
ATOM 927 C CA . ASP A 1 119 ? -6.691 12.198 -7.683 1.00 86.62 119 ASP A CA 1
ATOM 928 C C . ASP A 1 119 ? -7.984 11.715 -8.375 1.00 86.62 119 ASP A C 1
ATOM 930 O O . ASP A 1 119 ? -8.903 12.505 -8.567 1.00 86.62 119 ASP A O 1
ATOM 934 N N . ASN A 1 120 ? -8.105 10.425 -8.714 1.00 81.38 120 ASN A N 1
ATOM 935 C CA . ASN A 1 120 ? -9.359 9.879 -9.229 1.00 81.38 120 ASN A CA 1
ATOM 936 C C . ASN A 1 120 ? -10.455 9.949 -8.146 1.00 81.38 120 ASN A C 1
ATOM 938 O O . ASN A 1 120 ? -10.342 9.323 -7.092 1.00 81.38 120 ASN A O 1
ATOM 942 N N . GLU A 1 121 ? -11.545 10.667 -8.441 1.00 55.91 121 GLU A N 1
ATOM 943 C CA . GLU A 1 121 ? -12.597 11.122 -7.505 1.00 55.91 121 GLU A CA 1
ATOM 944 C C . GLU A 1 121 ? -13.320 10.026 -6.685 1.00 55.91 121 GLU A C 1
ATOM 946 O O . GLU A 1 121 ? -14.120 10.338 -5.809 1.00 55.91 121 GLU A O 1
ATOM 951 N N . GLN A 1 122 ? -13.057 8.737 -6.921 1.00 66.25 122 GLN A N 1
ATOM 952 C CA . GLN A 1 122 ? -13.723 7.619 -6.233 1.00 66.25 122 GLN A CA 1
ATOM 953 C C . GLN A 1 122 ? -12.841 6.868 -5.230 1.00 66.25 122 GLN A C 1
ATOM 955 O O . GLN A 1 122 ? -13.297 5.890 -4.636 1.00 66.25 122 GLN A O 1
ATOM 960 N N . THR A 1 123 ? -11.582 7.268 -5.044 1.00 74.50 123 THR A N 1
ATOM 961 C CA . THR A 1 123 ? -10.646 6.504 -4.211 1.00 74.50 123 THR A CA 1
ATOM 962 C C . THR A 1 123 ? -10.128 7.306 -3.025 1.00 74.50 123 THR A C 1
ATOM 964 O O . THR A 1 123 ? -9.501 8.349 -3.194 1.00 74.50 123 THR A O 1
ATOM 967 N N . ASN A 1 124 ? -10.374 6.794 -1.819 1.00 86.69 124 ASN A N 1
ATOM 968 C CA . ASN A 1 124 ? -9.917 7.360 -0.553 1.00 86.69 124 ASN A CA 1
ATOM 969 C C . ASN A 1 124 ? -9.592 6.234 0.453 1.00 86.69 124 ASN A C 1
ATOM 971 O O . ASN A 1 124 ? -9.854 5.051 0.198 1.00 86.69 124 ASN A O 1
ATOM 975 N N . PHE A 1 125 ? -8.991 6.601 1.584 1.00 91.69 125 PHE A N 1
ATOM 976 C CA . PHE A 1 125 ? -8.588 5.664 2.637 1.00 91.69 125 PHE A CA 1
ATOM 977 C C . PHE A 1 125 ? -9.670 5.437 3.702 1.00 91.69 125 PHE A C 1
ATOM 979 O O . PHE A 1 125 ? -9.458 4.638 4.614 1.00 91.69 125 PHE A O 1
ATOM 986 N N . LEU A 1 126 ? -10.829 6.097 3.596 1.00 90.75 126 LEU A N 1
ATOM 987 C CA . LEU A 1 126 ? -11.882 6.029 4.610 1.00 90.75 126 LEU A CA 1
ATOM 988 C C . LEU A 1 126 ? -12.369 4.587 4.873 1.00 90.75 126 LEU A C 1
ATOM 990 O O . LEU A 1 126 ? -12.363 4.199 6.039 1.00 90.75 126 LEU A O 1
ATOM 994 N N . PRO A 1 127 ? -12.675 3.742 3.863 1.00 92.50 127 PRO A N 1
ATOM 995 C CA . PRO A 1 127 ? -13.113 2.366 4.112 1.00 92.50 127 PRO A CA 1
ATOM 996 C C . PRO A 1 127 ? -12.090 1.511 4.867 1.00 92.50 127 PRO A C 1
ATOM 998 O O . PRO A 1 127 ? -12.466 0.632 5.643 1.00 92.50 127 PRO A O 1
ATOM 1001 N N . LEU A 1 128 ? -10.791 1.749 4.637 1.00 94.06 128 LEU A N 1
ATOM 1002 C CA . LEU A 1 128 ? -9.731 1.086 5.394 1.00 94.06 128 LEU A CA 1
ATOM 1003 C C . LEU A 1 128 ? -9.750 1.569 6.846 1.00 94.06 128 LEU A C 1
ATOM 1005 O O . LEU A 1 128 ? -9.692 0.753 7.759 1.00 94.06 128 LEU A O 1
ATOM 1009 N N . LEU A 1 129 ? -9.826 2.883 7.055 1.00 93.25 129 LEU A N 1
ATOM 1010 C CA . LEU A 1 129 ? -9.813 3.484 8.385 1.00 93.25 129 LEU A CA 1
ATOM 1011 C C . LEU A 1 129 ? -11.023 3.074 9.227 1.00 93.25 129 LEU A C 1
ATOM 1013 O O . LEU A 1 129 ? -10.853 2.774 10.404 1.00 93.25 129 LEU A O 1
ATOM 1017 N N . GLU A 1 130 ? -12.218 3.026 8.638 1.00 92.75 130 GLU A N 1
ATOM 1018 C CA . GLU A 1 130 ? -13.433 2.520 9.291 1.00 92.75 130 GLU A CA 1
ATOM 1019 C C . GLU A 1 130 ? -13.243 1.079 9.750 1.00 92.75 130 GLU A C 1
ATOM 1021 O O . GLU A 1 130 ? -13.435 0.767 10.923 1.00 92.75 130 GLU A O 1
ATOM 1026 N N . ARG A 1 131 ? -12.769 0.216 8.847 1.00 94.19 131 ARG A N 1
ATOM 1027 C CA . ARG A 1 131 ? -12.503 -1.182 9.176 1.00 94.19 131 ARG A CA 1
ATOM 1028 C C . ARG A 1 131 ? -11.460 -1.327 10.281 1.00 94.19 131 ARG A C 1
ATOM 1030 O O . ARG A 1 131 ? -11.661 -2.113 11.200 1.00 94.19 131 ARG A O 1
ATOM 1037 N N . LEU A 1 132 ? -10.355 -0.587 10.194 1.00 93.44 132 LEU A N 1
ATOM 1038 C CA . LEU A 1 132 ? -9.318 -0.608 11.222 1.00 93.44 132 LEU A CA 1
ATOM 1039 C C . LEU A 1 132 ? -9.882 -0.137 12.562 1.00 93.44 132 LEU A C 1
ATOM 1041 O O . LEU A 1 132 ? -9.582 -0.758 13.569 1.00 93.44 132 LEU A O 1
ATOM 1045 N N . ALA A 1 133 ? -10.715 0.907 12.585 1.00 91.38 133 ALA A N 1
ATOM 1046 C CA . ALA A 1 133 ? -11.352 1.396 13.806 1.00 91.38 133 ALA A CA 1
ATOM 1047 C C . ALA A 1 133 ? -12.303 0.367 14.435 1.00 91.38 133 ALA A C 1
ATOM 1049 O O . ALA A 1 133 ? -12.329 0.243 15.660 1.00 91.38 133 ALA A O 1
ATOM 1050 N N . ASP A 1 134 ? -13.052 -0.371 13.614 1.00 90.94 134 ASP A N 1
ATOM 1051 C CA . ASP A 1 134 ? -14.026 -1.364 14.076 1.00 90.94 134 ASP A CA 1
ATOM 1052 C C . ASP A 1 134 ? -13.366 -2.687 14.517 1.00 90.94 134 ASP A C 1
ATOM 1054 O O . ASP A 1 134 ? -13.831 -3.331 15.459 1.00 90.94 134 ASP A O 1
ATOM 1058 N N . GLU A 1 135 ? -12.276 -3.101 13.862 1.00 91.69 135 GLU A N 1
ATOM 1059 C CA . GLU A 1 135 ? -11.572 -4.365 14.131 1.00 91.69 135 GLU A CA 1
ATOM 1060 C C . GLU A 1 135 ? -10.355 -4.218 15.068 1.00 91.69 135 GLU A C 1
ATOM 1062 O O . GLU A 1 135 ? -9.697 -5.223 15.382 1.00 91.69 135 GLU A O 1
ATOM 1067 N N . PHE A 1 136 ? -10.029 -2.996 15.513 1.00 89.31 136 PHE A N 1
ATOM 1068 C CA . PHE A 1 136 ? -8.833 -2.751 16.318 1.00 89.31 136 PHE A CA 1
ATOM 1069 C C . PHE A 1 136 ? -8.871 -3.523 17.639 1.00 89.31 136 PHE A C 1
ATOM 1071 O O . PHE A 1 136 ? -9.766 -3.365 18.470 1.00 89.31 136 PHE A O 1
ATOM 1078 N N . CYS A 1 137 ? -7.835 -4.322 17.874 1.00 85.12 137 CYS A N 1
ATOM 1079 C CA . CYS A 1 137 ? -7.632 -5.039 19.123 1.00 85.12 137 CYS A CA 1
ATOM 1080 C C . CYS A 1 137 ? -6.133 -5.221 19.362 1.00 85.12 137 CYS A C 1
ATOM 1082 O O . CYS A 1 137 ? -5.422 -5.614 18.439 1.00 85.12 137 CYS A O 1
ATOM 1084 N N . ALA A 1 138 ? -5.668 -5.039 20.604 1.00 82.81 138 ALA A N 1
ATOM 1085 C CA . ALA A 1 138 ? -4.265 -5.244 20.993 1.00 82.81 138 ALA A CA 1
ATOM 1086 C C . ALA A 1 138 ? -3.732 -6.658 20.667 1.00 82.81 138 ALA A C 1
ATOM 1088 O O . ALA A 1 138 ? -2.533 -6.869 20.534 1.00 82.81 138 ALA A O 1
ATOM 1089 N N . ARG A 1 139 ? -4.624 -7.643 20.489 1.00 84.12 139 ARG A N 1
ATOM 1090 C CA . ARG A 1 139 ? -4.277 -9.029 20.126 1.00 84.12 139 ARG A CA 1
ATOM 1091 C C . ARG A 1 139 ? -4.335 -9.313 18.622 1.00 84.12 139 ARG A C 1
ATOM 1093 O O . ARG A 1 139 ? -3.950 -10.400 18.201 1.00 84.12 139 ARG A O 1
ATOM 1100 N N . ASN A 1 140 ? -4.847 -8.383 17.818 1.00 89.38 140 ASN A N 1
ATOM 1101 C CA . ASN A 1 140 ? -4.965 -8.539 16.371 1.00 89.38 140 ASN A CA 1
ATOM 1102 C C . ASN A 1 140 ? -3.722 -7.957 15.684 1.00 89.38 140 ASN A C 1
ATOM 1104 O O . ASN A 1 140 ? -3.704 -6.791 15.283 1.00 89.38 140 ASN A O 1
ATOM 1108 N N . SER A 1 141 ? -2.682 -8.786 15.549 1.00 91.31 141 SER A N 1
ATOM 1109 C CA . SER A 1 141 ? -1.408 -8.383 14.941 1.00 91.31 141 SER A CA 1
ATOM 1110 C C . SER A 1 141 ? -1.577 -7.847 13.523 1.00 91.31 141 SER A C 1
ATOM 1112 O O . SER A 1 141 ? -0.941 -6.861 13.166 1.00 91.31 141 SER A O 1
ATOM 1114 N N . ASP A 1 142 ? -2.460 -8.449 12.724 1.00 93.06 142 ASP A N 1
ATOM 1115 C CA . ASP A 1 142 ? -2.663 -8.057 11.328 1.00 93.06 142 ASP A CA 1
ATOM 1116 C C . ASP A 1 142 ? -3.254 -6.646 11.225 1.00 93.06 142 ASP A C 1
ATOM 1118 O O . ASP A 1 142 ? -2.798 -5.841 10.408 1.00 93.06 142 ASP A O 1
ATOM 1122 N N . CYS A 1 143 ? -4.217 -6.317 12.094 1.00 92.94 143 CYS A N 1
ATOM 1123 C CA . CYS A 1 143 ? -4.789 -4.974 12.185 1.00 92.94 143 CYS A CA 1
ATOM 1124 C C . CYS A 1 143 ? -3.740 -3.949 12.638 1.00 92.94 143 CYS A C 1
ATOM 1126 O O . CYS A 1 143 ? -3.610 -2.896 12.013 1.00 92.94 143 CYS A O 1
ATOM 1128 N N . ILE A 1 144 ? -2.952 -4.264 13.674 1.00 92.62 144 ILE A N 1
ATOM 1129 C CA . ILE A 1 144 ? -1.896 -3.375 14.190 1.00 92.62 144 ILE A CA 1
ATOM 1130 C C . ILE A 1 144 ? -0.830 -3.124 13.116 1.00 92.62 144 ILE A C 1
ATOM 1132 O O . ILE A 1 144 ? -0.488 -1.976 12.834 1.00 92.62 144 ILE A O 1
ATOM 1136 N N . CYS A 1 145 ? -0.334 -4.179 12.463 1.00 93.88 145 CYS A N 1
ATOM 1137 C CA . CYS A 1 145 ? 0.658 -4.058 11.395 1.00 93.88 145 CYS A CA 1
ATOM 1138 C C . CYS A 1 145 ? 0.126 -3.258 10.202 1.00 93.88 145 CYS A C 1
ATOM 1140 O O . CYS A 1 145 ? 0.860 -2.445 9.640 1.00 93.88 145 CYS A O 1
ATOM 1142 N N . THR A 1 146 ? -1.138 -3.468 9.823 1.00 95.94 146 THR A N 1
ATOM 1143 C CA . THR A 1 146 ? -1.779 -2.727 8.727 1.00 95.94 146 THR A CA 1
ATOM 1144 C C . THR A 1 146 ? -1.943 -1.253 9.081 1.00 95.94 146 THR A C 1
ATOM 1146 O O . THR A 1 146 ? -1.618 -0.396 8.261 1.00 95.94 146 THR A O 1
ATOM 1149 N N . PHE A 1 147 ? -2.384 -0.938 10.300 1.00 95.31 147 PHE A N 1
ATOM 1150 C CA . PHE A 1 147 ? -2.542 0.447 10.733 1.00 95.31 147 PHE A CA 1
ATOM 1151 C C . PHE A 1 147 ? -1.199 1.175 10.848 1.00 95.31 147 PHE A C 1
ATOM 1153 O O . PHE A 1 147 ? -1.066 2.296 10.364 1.00 95.31 147 PHE A O 1
ATOM 1160 N N . ASN A 1 148 ? -0.173 0.520 11.390 1.00 94.56 148 ASN A N 1
ATOM 1161 C CA . ASN A 1 148 ? 1.171 1.088 11.441 1.00 94.56 148 ASN A CA 1
ATOM 1162 C C . ASN A 1 148 ? 1.736 1.346 10.029 1.00 94.56 148 ASN A C 1
ATOM 1164 O O . ASN A 1 148 ? 2.283 2.414 9.768 1.00 94.56 148 ASN A O 1
ATOM 1168 N N . ALA A 1 149 ? 1.545 0.411 9.088 1.00 95.62 149 ALA A N 1
ATOM 1169 C CA . ALA A 1 149 ? 1.932 0.615 7.689 1.00 95.62 149 ALA A CA 1
ATOM 1170 C C . ALA A 1 149 ? 1.161 1.773 7.032 1.00 95.62 149 ALA A C 1
ATOM 1172 O O . ALA A 1 149 ? 1.730 2.519 6.240 1.00 95.62 149 ALA A O 1
ATOM 1173 N N . PHE A 1 150 ? -0.116 1.954 7.378 1.00 96.12 150 PHE A N 1
ATOM 1174 C CA . PHE A 1 150 ? -0.895 3.107 6.935 1.00 96.12 150 PHE A CA 1
ATOM 1175 C C . PHE A 1 150 ? -0.319 4.425 7.478 1.00 96.12 150 PHE A C 1
ATOM 1177 O O . PHE A 1 150 ? -0.098 5.347 6.696 1.00 96.12 150 PHE A O 1
ATOM 1184 N N . LEU A 1 151 ? -0.026 4.515 8.780 1.00 94.50 151 LEU A N 1
ATOM 1185 C CA . LEU A 1 151 ? 0.558 5.723 9.377 1.00 94.50 151 LEU A CA 1
ATOM 1186 C C . LEU A 1 151 ? 1.913 6.069 8.745 1.00 94.50 151 LEU A C 1
ATOM 1188 O O . LEU A 1 151 ? 2.132 7.219 8.373 1.00 94.50 151 LEU A O 1
ATOM 1192 N N . GLN A 1 152 ? 2.780 5.073 8.543 1.00 92.88 152 GLN A N 1
ATOM 1193 C CA . GLN A 1 152 ? 4.072 5.254 7.870 1.00 92.88 152 GLN A CA 1
ATOM 1194 C C . GLN 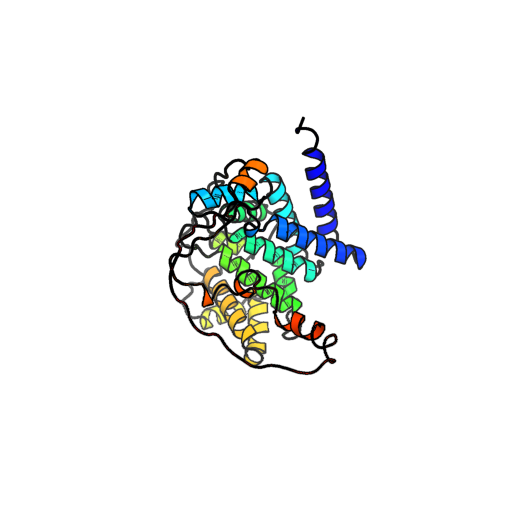A 1 152 ? 3.919 5.708 6.416 1.00 92.88 152 GLN A C 1
ATOM 1196 O O . GLN A 1 152 ? 4.657 6.580 5.965 1.00 92.88 152 GLN A O 1
ATOM 1201 N N . LEU A 1 153 ? 2.939 5.170 5.683 1.00 93.44 153 LEU A N 1
ATOM 1202 C CA . LEU A 1 153 ? 2.644 5.637 4.331 1.00 93.44 153 LEU A CA 1
ATOM 1203 C C . LEU A 1 153 ? 2.260 7.118 4.332 1.00 93.44 153 LEU A C 1
ATOM 1205 O O . LEU A 1 153 ? 2.824 7.890 3.559 1.00 93.44 153 LEU A O 1
ATOM 1209 N N . ILE A 1 154 ? 1.322 7.528 5.189 1.00 92.06 154 ILE A N 1
ATOM 1210 C CA . ILE A 1 154 ? 0.919 8.937 5.263 1.00 92.06 154 ILE A CA 1
ATOM 1211 C C . ILE A 1 154 ? 2.107 9.822 5.655 1.00 92.06 154 ILE A C 1
ATOM 1213 O O . ILE A 1 154 ? 2.279 10.898 5.078 1.00 92.06 154 ILE A O 1
ATOM 1217 N N . GLU A 1 155 ? 2.966 9.344 6.555 1.00 89.44 155 GLU A N 1
ATOM 1218 C CA . GLU A 1 155 ? 4.192 10.045 6.921 1.00 89.44 155 GLU A CA 1
ATOM 1219 C C . GLU A 1 155 ? 5.121 10.247 5.724 1.00 89.44 155 GLU A C 1
ATOM 1221 O O . GLU A 1 155 ? 5.541 11.373 5.455 1.00 89.44 155 GLU A O 1
ATOM 1226 N N . ASN A 1 156 ? 5.383 9.199 4.943 1.00 87.75 156 ASN A N 1
ATOM 1227 C CA . ASN A 1 156 ? 6.262 9.278 3.776 1.00 87.75 156 ASN A CA 1
ATOM 1228 C C . ASN A 1 156 ? 5.727 10.219 2.687 1.00 87.75 156 ASN A C 1
ATOM 1230 O O . ASN A 1 156 ? 6.510 10.888 2.001 1.00 87.75 156 ASN A O 1
ATOM 1234 N N . LEU A 1 157 ? 4.400 10.275 2.534 1.00 87.00 157 LEU A N 1
ATOM 1235 C CA . LEU A 1 157 ? 3.716 11.160 1.589 1.00 87.00 157 LEU A CA 1
ATOM 1236 C C . LEU A 1 157 ? 3.748 12.631 2.036 1.00 87.00 157 LEU A C 1
ATOM 1238 O O . LEU A 1 157 ? 3.750 13.534 1.192 1.00 87.00 157 LEU A O 1
ATOM 1242 N N . ARG A 1 158 ? 3.793 12.870 3.352 1.00 82.69 158 ARG A N 1
ATOM 1243 C CA . ARG A 1 158 ? 3.899 14.197 3.973 1.00 82.69 158 ARG A CA 1
ATOM 1244 C C . ARG A 1 158 ? 5.337 14.715 4.011 1.00 82.69 158 ARG A C 1
ATOM 1246 O O . ARG A 1 158 ? 5.569 15.905 3.785 1.00 82.69 158 ARG A O 1
ATOM 1253 N N . GLN A 1 159 ? 6.291 13.855 4.355 1.00 76.00 159 GLN A N 1
ATOM 1254 C CA . GLN A 1 159 ? 7.685 14.243 4.534 1.00 76.00 159 GLN A CA 1
ATOM 1255 C C . GLN A 1 159 ? 8.362 14.542 3.195 1.00 76.00 159 GLN A C 1
ATOM 1257 O O . GLN A 1 159 ? 8.159 13.853 2.196 1.00 76.00 159 GLN A O 1
ATOM 1262 N N . ARG A 1 160 ? 9.231 15.559 3.206 1.00 65.06 160 ARG A N 1
ATOM 1263 C CA . ARG A 1 160 ? 10.163 15.885 2.123 1.00 65.06 160 ARG A CA 1
ATOM 1264 C C . ARG A 1 160 ? 11.592 15.579 2.594 1.00 65.06 160 ARG A C 1
ATOM 1266 O O . ARG A 1 160 ? 12.193 16.433 3.239 1.00 65.06 160 ARG A O 1
ATOM 1273 N N . PRO A 1 161 ? 12.151 14.402 2.295 1.00 59.69 161 PRO A N 1
ATOM 1274 C CA . PRO A 1 161 ? 13.580 14.165 2.367 1.00 59.69 161 PRO A CA 1
ATOM 1275 C C . PRO A 1 161 ? 14.329 15.166 1.499 1.00 59.69 161 PRO A C 1
ATOM 1277 O O . PRO A 1 161 ? 13.823 15.643 0.474 1.00 59.69 161 PRO A O 1
ATOM 1280 N N . GLU A 1 162 ? 15.551 15.462 1.921 1.00 54.28 162 GLU A N 1
ATOM 1281 C CA . GLU A 1 162 ? 16.486 16.313 1.198 1.00 54.28 162 GLU A CA 1
ATOM 1282 C C . GLU A 1 162 ? 16.628 15.824 -0.255 1.00 54.28 162 GLU A C 1
ATOM 1284 O O . GLU A 1 162 ? 16.873 14.647 -0.507 1.00 54.28 162 GLU A O 1
ATOM 1289 N N . GLY A 1 163 ? 16.403 16.721 -1.222 1.00 56.00 163 GLY A N 1
ATOM 1290 C CA . GLY A 1 163 ? 16.490 16.415 -2.656 1.00 56.00 163 GLY A CA 1
ATOM 1291 C C . GLY A 1 163 ? 15.176 16.044 -3.362 1.00 56.00 163 GLY A C 1
ATOM 1292 O O . GLY A 1 163 ? 15.156 16.050 -4.590 1.00 56.00 163 GLY A O 1
ATOM 1293 N N . ARG A 1 164 ? 14.058 15.795 -2.654 1.00 63.53 164 ARG A N 1
ATOM 1294 C CA . ARG A 1 164 ? 12.753 15.566 -3.320 1.00 63.53 164 ARG A CA 1
ATOM 1295 C C . ARG A 1 164 ? 12.128 16.862 -3.839 1.00 63.53 164 ARG A C 1
ATOM 1297 O O . ARG A 1 164 ? 12.208 17.910 -3.182 1.00 63.53 164 ARG A O 1
ATOM 1304 N N . ILE A 1 165 ? 11.438 16.784 -4.976 1.00 63.41 165 ILE A N 1
ATOM 1305 C CA . ILE A 1 165 ? 10.664 17.903 -5.544 1.00 63.41 165 ILE A CA 1
ATOM 1306 C C . ILE A 1 165 ? 9.198 17.835 -5.081 1.00 63.41 165 ILE A C 1
ATOM 1308 O O . ILE A 1 165 ? 8.579 18.878 -4.865 1.00 63.41 165 ILE A O 1
ATOM 1312 N N . ASN A 1 166 ? 8.665 16.626 -4.856 1.00 70.69 166 ASN A N 1
ATOM 1313 C CA . ASN A 1 166 ? 7.238 16.391 -4.626 1.00 70.69 166 ASN A CA 1
ATOM 1314 C C . ASN A 1 166 ? 6.906 16.018 -3.165 1.00 70.69 166 ASN A C 1
ATOM 1316 O O . ASN A 1 166 ? 7.543 15.151 -2.567 1.00 70.69 166 ASN A O 1
ATOM 1320 N N . LYS A 1 167 ? 5.851 16.636 -2.612 1.00 75.12 167 LYS A N 1
ATOM 1321 C CA . LYS A 1 167 ? 5.191 16.267 -1.343 1.00 75.12 167 LYS A CA 1
ATOM 1322 C C . LYS A 1 167 ? 3.673 16.413 -1.481 1.00 75.12 167 LYS A C 1
ATOM 1324 O O . LYS A 1 167 ? 3.213 17.142 -2.364 1.00 75.12 167 LYS A O 1
ATOM 1329 N N . PHE A 1 168 ? 2.893 15.742 -0.637 1.00 81.25 168 PHE A N 1
ATOM 1330 C CA . PHE A 1 168 ? 1.446 15.973 -0.577 1.00 81.25 168 PHE A CA 1
ATOM 1331 C C . PHE A 1 168 ? 1.128 17.113 0.395 1.00 81.25 168 PHE A C 1
ATOM 1333 O O . PHE A 1 168 ? 1.678 17.182 1.493 1.00 81.25 168 PHE A O 1
ATOM 1340 N N . GLY A 1 169 ? 0.259 18.030 -0.038 1.00 79.75 169 GLY A N 1
ATOM 1341 C CA . GLY A 1 169 ? -0.259 19.105 0.806 1.00 79.75 169 GLY A CA 1
ATOM 1342 C C . GLY A 1 169 ? -1.225 18.577 1.866 1.00 79.75 169 GLY A C 1
ATOM 1343 O O . GLY A 1 169 ? -1.822 17.509 1.695 1.00 79.75 169 GLY A O 1
ATOM 1344 N N . VAL A 1 170 ? -1.401 19.350 2.942 1.00 82.81 170 VAL A N 1
ATOM 1345 C CA . VAL A 1 170 ? -2.307 19.008 4.054 1.00 82.81 170 VAL A CA 1
ATOM 1346 C C . VAL A 1 170 ? -3.723 18.777 3.527 1.00 82.81 170 VAL A C 1
ATOM 1348 O O . VAL A 1 170 ? -4.331 17.762 3.859 1.00 82.81 170 VAL A O 1
ATOM 1351 N N . ASP A 1 171 ? -4.212 19.656 2.646 1.00 83.56 171 ASP A N 1
ATOM 1352 C CA . ASP A 1 171 ? -5.561 19.572 2.074 1.00 83.56 171 ASP A CA 1
ATOM 1353 C C . ASP A 1 171 ? -5.777 18.318 1.234 1.00 83.56 171 ASP A C 1
ATOM 1355 O O . ASP A 1 171 ? -6.827 17.683 1.312 1.00 83.56 171 ASP A O 1
ATOM 1359 N N . PHE A 1 172 ? -4.755 17.902 0.486 1.00 85.62 172 PHE A N 1
ATOM 1360 C CA . PHE A 1 172 ? -4.831 16.672 -0.287 1.00 85.62 172 PHE A CA 1
ATOM 1361 C C . PHE A 1 172 ? -4.960 15.449 0.624 1.00 85.62 172 PHE A C 1
ATOM 1363 O O . PHE A 1 172 ? -5.817 14.594 0.403 1.00 85.62 172 PHE A O 1
ATOM 1370 N N . ILE A 1 173 ? -4.137 15.361 1.675 1.00 87.88 173 ILE A N 1
ATOM 1371 C CA . ILE A 1 173 ? -4.238 14.261 2.643 1.00 87.88 173 ILE A CA 1
ATOM 1372 C C . ILE A 1 173 ? -5.599 14.303 3.340 1.00 87.88 173 ILE A C 1
ATOM 1374 O O . ILE A 1 173 ? -6.263 13.270 3.420 1.00 87.88 173 ILE A O 1
ATOM 1378 N N . ARG A 1 174 ? -6.037 15.489 3.779 1.00 86.75 174 ARG A N 1
ATOM 1379 C CA . ARG A 1 174 ? -7.329 15.740 4.427 1.00 86.75 174 ARG A CA 1
ATOM 1380 C C . ARG A 1 174 ? -8.491 15.230 3.573 1.00 86.75 174 ARG A C 1
ATOM 1382 O O . ARG A 1 174 ? -9.335 14.499 4.085 1.00 86.75 174 ARG A O 1
ATOM 1389 N N . GLU A 1 175 ? -8.486 15.518 2.275 1.00 88.06 175 GLU A N 1
ATOM 1390 C CA . GLU A 1 175 ? -9.465 14.995 1.318 1.00 88.06 175 GLU A CA 1
ATOM 1391 C C . GLU A 1 175 ? -9.431 13.457 1.251 1.00 88.06 175 GLU A C 1
ATOM 1393 O O . GLU A 1 175 ? -10.472 12.806 1.369 1.00 88.06 175 GLU A O 1
ATOM 1398 N N . LYS A 1 176 ? -8.243 12.848 1.120 1.00 88.31 176 LYS A N 1
ATOM 1399 C CA . LYS A 1 176 ? -8.109 11.384 0.965 1.00 88.31 176 LYS A CA 1
ATOM 1400 C C . LYS A 1 176 ? -8.356 10.588 2.241 1.00 88.31 176 LYS A C 1
ATOM 1402 O O . LYS A 1 176 ? -8.666 9.401 2.141 1.00 88.31 176 LYS A O 1
ATOM 1407 N N . VAL A 1 177 ? -8.265 11.204 3.415 1.00 87.88 177 VAL A N 1
ATOM 1408 C CA . VAL A 1 177 ? -8.757 10.607 4.667 1.00 87.88 177 VAL A CA 1
ATOM 1409 C C . VAL A 1 177 ? -10.166 11.076 5.029 1.00 87.88 177 VAL A C 1
ATOM 1411 O O . VAL A 1 177 ? -10.703 10.609 6.022 1.00 87.88 177 VAL A O 1
ATOM 1414 N N . THR A 1 178 ? -10.791 11.948 4.227 1.00 87.00 178 THR A N 1
ATOM 1415 C CA . THR A 1 178 ? -12.117 12.557 4.463 1.00 87.00 178 THR A CA 1
ATOM 1416 C C . THR A 1 178 ? -12.242 13.313 5.791 1.00 87.00 178 THR A C 1
ATOM 1418 O O . THR A 1 178 ? -13.311 13.389 6.400 1.00 87.00 178 THR A O 1
ATOM 1421 N N . TRP A 1 179 ? -11.139 13.906 6.240 1.00 84.31 179 TRP A N 1
ATOM 1422 C CA . TRP A 1 179 ? -11.109 14.700 7.458 1.00 84.31 179 TRP A CA 1
ATOM 1423 C C . TRP A 1 179 ? -11.772 16.056 7.213 1.00 84.31 179 TRP A C 1
ATOM 1425 O O . TRP A 1 179 ? -11.335 16.835 6.371 1.00 84.31 179 TRP A O 1
ATOM 1435 N N . LYS A 1 180 ? -12.839 16.366 7.946 1.00 73.38 180 LYS A N 1
ATOM 1436 C CA . LYS A 1 180 ? -13.452 17.698 7.909 1.00 73.38 180 LYS A CA 1
ATOM 1437 C C . LYS A 1 180 ? -12.690 18.573 8.897 1.00 73.38 180 LYS A C 1
ATOM 1439 O O . LYS A 1 180 ? -12.689 18.277 10.088 1.00 73.38 180 LYS A O 1
ATOM 1444 N N . SER A 1 181 ? -12.006 19.608 8.408 1.00 58.97 181 SER A N 1
ATOM 1445 C CA . SER A 1 181 ? -11.400 20.593 9.304 1.00 58.97 181 SER A CA 1
ATOM 1446 C C . SER A 1 181 ? -12.524 21.240 10.106 1.00 58.97 181 SER A C 1
ATOM 1448 O O . SER A 1 181 ? -13.457 21.786 9.522 1.00 58.97 181 SER A O 1
ATOM 1450 N N . ASN A 1 182 ? -12.472 21.144 11.431 1.00 55.03 182 ASN A N 1
ATOM 1451 C CA . ASN A 1 182 ? -13.272 22.030 12.259 1.00 55.03 182 ASN A CA 1
ATOM 1452 C C . ASN A 1 182 ? -12.581 23.395 12.193 1.00 55.03 182 ASN A C 1
ATOM 1454 O O . ASN A 1 182 ? -11.391 23.464 12.484 1.00 55.03 182 ASN A O 1
ATOM 1458 N N . ASP A 1 183 ? -13.308 24.461 11.849 1.00 43.47 183 ASP A N 1
ATOM 1459 C CA . ASP A 1 183 ? -12.835 25.863 11.791 1.00 43.47 183 ASP A CA 1
ATOM 1460 C C . ASP A 1 183 ? -12.370 26.429 13.162 1.00 43.47 183 ASP A C 1
ATOM 1462 O O . ASP A 1 183 ? -12.358 27.637 13.399 1.00 43.47 183 ASP A O 1
ATOM 1466 N N . GLY A 1 184 ? -12.042 25.564 14.122 1.00 46.00 184 GLY A N 1
ATOM 1467 C CA . GLY A 1 184 ? -11.551 25.935 15.436 1.00 46.00 184 GLY A CA 1
ATOM 1468 C C . GLY A 1 184 ? -10.048 26.163 15.394 1.00 46.00 184 GLY A C 1
ATOM 1469 O O . GLY A 1 184 ? -9.293 25.239 15.118 1.00 46.00 184 GLY A O 1
ATOM 1470 N N . ILE A 1 185 ? -9.638 27.387 15.721 1.00 42.06 185 ILE A N 1
ATOM 1471 C CA . ILE A 1 185 ? -8.256 27.774 16.013 1.00 42.06 185 ILE A CA 1
ATOM 1472 C C . ILE A 1 185 ? -7.641 26.730 16.954 1.00 42.06 185 ILE A C 1
ATOM 1474 O O . ILE A 1 185 ? -8.026 26.631 18.123 1.00 42.06 185 ILE A O 1
ATOM 1478 N N . PHE A 1 186 ? -6.701 25.945 16.437 1.00 50.81 186 PHE A N 1
ATOM 1479 C CA . PHE A 1 186 ? -5.915 25.023 17.242 1.00 50.81 186 PHE A CA 1
ATOM 1480 C C . PHE A 1 186 ? -4.832 25.812 17.978 1.00 50.81 186 PHE A C 1
ATOM 1482 O O . PHE A 1 186 ? -3.925 26.361 17.361 1.00 50.81 186 PHE A O 1
ATOM 1489 N N . ASN A 1 187 ? -4.918 25.856 19.308 1.00 50.66 187 ASN A N 1
ATOM 1490 C CA . ASN A 1 187 ? -3.727 26.057 20.129 1.00 50.66 187 ASN A CA 1
ATOM 1491 C C . ASN A 1 187 ? -2.953 24.732 20.139 1.00 50.66 187 ASN A C 1
ATOM 1493 O O . ASN A 1 187 ? -3.582 23.676 20.164 1.00 50.66 187 ASN A O 1
ATOM 1497 N N . ASP A 1 188 ? -1.618 24.777 20.161 1.00 53.59 188 ASP A N 1
ATOM 1498 C CA . ASP A 1 188 ? -0.685 23.626 20.125 1.00 53.59 188 ASP A CA 1
ATOM 1499 C C . ASP A 1 188 ? -0.824 22.613 21.298 1.00 53.59 188 ASP A C 1
ATOM 1501 O O . ASP A 1 188 ? 0.089 21.840 21.590 1.00 53.59 188 ASP A O 1
ATOM 1505 N N . ASN A 1 189 ? -1.952 22.604 22.008 1.00 59.97 189 ASN A N 1
ATOM 1506 C CA . ASN A 1 189 ? -2.250 21.707 23.108 1.00 59.97 189 ASN A CA 1
ATOM 1507 C C . ASN A 1 189 ? -3.082 20.500 22.638 1.00 59.97 189 ASN A C 1
ATOM 1509 O O . ASN A 1 189 ? -4.254 20.621 22.270 1.00 59.97 189 ASN A O 1
ATOM 1513 N N . TYR A 1 190 ? -2.481 19.311 22.713 1.00 60.41 190 TYR A N 1
ATOM 1514 C CA . TYR A 1 190 ? -3.123 18.040 22.367 1.00 60.41 190 TYR A CA 1
ATOM 1515 C C . TYR A 1 190 ? -4.399 17.769 23.180 1.00 60.41 190 TYR A C 1
ATOM 1517 O O . TYR A 1 190 ? -5.334 17.166 22.655 1.00 60.41 190 TYR A O 1
ATOM 1525 N N . ASP A 1 191 ? -4.486 18.256 24.419 1.00 58.66 191 ASP A N 1
ATOM 1526 C CA . ASP A 1 191 ? -5.662 18.050 25.273 1.00 58.66 191 ASP A CA 1
ATOM 1527 C C . ASP A 1 191 ? -6.901 18.811 24.768 1.00 58.66 191 ASP A C 1
ATOM 1529 O O . ASP A 1 191 ? -8.023 18.296 24.825 1.00 58.66 191 ASP A O 1
ATOM 1533 N N . ASP A 1 192 ? -6.705 19.994 24.180 1.00 61.81 192 ASP A N 1
ATOM 1534 C CA . ASP A 1 192 ? -7.784 20.788 23.581 1.00 61.81 192 ASP A CA 1
ATOM 1535 C C . ASP A 1 192 ? -8.261 20.170 22.253 1.00 61.81 192 ASP A C 1
ATOM 1537 O O . ASP A 1 192 ? -9.464 20.137 21.963 1.00 61.81 192 ASP A O 1
ATOM 1541 N N . LEU A 1 193 ? -7.336 19.579 21.487 1.00 60.50 193 LEU A N 1
ATOM 1542 C CA . LEU A 1 193 ? -7.637 18.778 20.298 1.00 60.50 193 LEU A CA 1
ATOM 1543 C C . LEU A 1 193 ? -8.516 17.572 20.659 1.00 60.50 193 LEU A C 1
ATOM 1545 O O . LEU A 1 193 ? -9.574 17.387 20.055 1.00 60.50 193 LEU A O 1
ATOM 1549 N N . ILE A 1 194 ? -8.159 16.809 21.691 1.00 61.09 194 ILE A N 1
ATOM 1550 C CA . ILE A 1 194 ? -8.941 15.650 22.159 1.00 61.09 194 ILE A CA 1
ATOM 1551 C C . ILE A 1 194 ? -10.338 16.080 22.634 1.00 61.09 194 ILE A C 1
ATOM 1553 O O . ILE A 1 194 ? -11.340 15.431 22.305 1.00 61.09 194 ILE A O 1
ATOM 1557 N N . ALA A 1 195 ? -10.430 17.199 23.357 1.00 61.69 195 ALA A N 1
ATOM 1558 C CA . ALA A 1 195 ? -11.701 17.754 23.816 1.00 61.69 195 ALA A CA 1
ATOM 1559 C C . ALA A 1 195 ? -12.606 18.211 22.657 1.00 61.69 195 ALA A C 1
ATOM 1561 O O . ALA A 1 195 ? -13.832 18.152 22.782 1.00 61.69 195 ALA A O 1
ATOM 1562 N N . SER A 1 196 ? -12.030 18.647 21.532 1.00 59.94 196 SER A N 1
ATOM 1563 C CA . SER A 1 196 ? -12.777 19.006 20.318 1.00 59.94 196 SER A CA 1
ATOM 1564 C C . SER A 1 196 ? -13.255 17.776 19.532 1.00 59.94 196 SER A C 1
ATOM 1566 O O . SER A 1 196 ? -14.412 17.729 19.111 1.00 59.94 196 SER A O 1
ATOM 1568 N N . LEU A 1 197 ? -12.419 16.736 19.417 1.00 59.28 197 LEU A N 1
ATOM 1569 C CA . LEU A 1 197 ? -12.746 15.489 18.713 1.00 59.28 197 LEU A CA 1
ATOM 1570 C C . LEU A 1 197 ? -13.834 14.680 19.428 1.00 59.28 197 LEU A C 1
ATOM 1572 O O . LEU A 1 197 ? -14.657 14.033 18.783 1.00 59.28 197 LEU A O 1
ATOM 1576 N N . SER A 1 198 ? -13.875 14.763 20.758 1.00 54.44 198 SER A N 1
ATOM 1577 C CA . SER A 1 198 ? -14.828 14.028 21.599 1.00 54.44 198 SER A CA 1
ATOM 1578 C C . SER A 1 198 ? -16.258 14.587 21.572 1.00 54.44 198 SER A C 1
ATOM 1580 O O . SER A 1 198 ? -17.173 13.918 22.046 1.00 54.44 198 SER A O 1
ATOM 1582 N N . LYS A 1 199 ? -16.471 15.802 21.044 1.00 56.03 199 LYS A N 1
ATOM 1583 C CA . LYS A 1 199 ? -17.767 16.514 21.071 1.00 56.03 199 LYS A CA 1
ATOM 1584 C C . LYS A 1 199 ? -18.634 16.318 19.823 1.00 56.03 199 LYS A C 1
ATOM 1586 O O . LYS A 1 199 ? -19.737 16.852 19.776 1.00 56.03 199 LYS A O 1
ATOM 1591 N N . THR A 1 200 ? -18.148 15.604 18.809 1.00 49.44 200 THR A N 1
ATOM 1592 C CA . THR A 1 200 ? -18.871 15.422 17.540 1.00 49.44 200 THR A CA 1
ATOM 1593 C C . THR A 1 200 ? -19.628 14.089 17.521 1.00 49.44 200 THR A C 1
ATOM 1595 O O . THR A 1 200 ? -19.044 13.042 17.793 1.00 49.44 200 THR A O 1
ATOM 1598 N N . ASP A 1 201 ? -20.931 14.133 17.209 1.00 45.34 201 ASP A N 1
ATOM 1599 C CA . ASP A 1 201 ? -21.827 12.959 17.168 1.00 45.34 201 ASP A CA 1
ATOM 1600 C C . ASP A 1 201 ? -21.467 11.955 16.046 1.00 45.34 201 ASP A C 1
ATOM 1602 O O . ASP A 1 201 ? -21.823 10.780 16.120 1.00 45.34 201 ASP A O 1
ATOM 1606 N N . GLU A 1 202 ? -20.689 12.375 15.041 1.00 57.06 202 GLU A N 1
ATOM 1607 C CA . GLU A 1 202 ? -20.068 11.506 14.031 1.00 57.06 202 GLU A CA 1
ATOM 1608 C C . GLU A 1 202 ? -18.548 11.452 14.251 1.00 57.06 202 GLU A C 1
ATOM 1610 O O . GLU A 1 202 ? -17.782 12.205 13.649 1.00 57.06 202 GLU A O 1
ATOM 1615 N N . GLN A 1 203 ? -18.080 10.566 15.137 1.00 72.75 203 GLN A N 1
ATOM 1616 C CA . GLN A 1 203 ? -16.641 10.410 15.370 1.00 72.75 203 GLN A CA 1
ATOM 1617 C C . GLN A 1 203 ? -15.952 9.819 14.133 1.00 72.75 203 GLN A C 1
ATOM 1619 O O . GLN A 1 203 ? -16.165 8.653 13.785 1.00 72.75 203 GLN A O 1
ATOM 1624 N N . HIS A 1 204 ? -15.085 10.615 13.503 1.00 85.12 204 HIS A N 1
ATOM 1625 C CA . HIS A 1 204 ? -14.196 10.178 12.426 1.00 85.12 204 HIS A CA 1
ATOM 1626 C C . HIS A 1 204 ? -13.400 8.917 12.840 1.00 85.12 204 HIS A C 1
ATOM 1628 O O . HIS A 1 204 ? -12.989 8.821 14.003 1.00 85.12 204 HIS A O 1
ATOM 1634 N N . PRO A 1 205 ? -13.111 7.959 11.935 1.00 87.25 205 PRO A N 1
ATOM 1635 C CA . PRO A 1 205 ? -12.425 6.714 12.300 1.00 87.25 205 PRO A CA 1
ATOM 1636 C C . PRO A 1 205 ? -11.065 6.899 12.986 1.00 87.25 205 PRO A C 1
ATOM 1638 O O . PRO A 1 205 ? -10.739 6.150 13.900 1.00 87.25 205 PRO A O 1
ATOM 1641 N N . LEU A 1 206 ? -10.296 7.932 12.619 1.00 88.81 206 LEU A N 1
ATOM 1642 C CA . LEU A 1 206 ? -9.046 8.279 13.319 1.00 88.81 206 LEU A CA 1
ATOM 1643 C C . LEU A 1 206 ? -9.283 8.674 14.787 1.00 88.81 206 LEU A C 1
ATOM 1645 O O . LEU A 1 206 ? -8.497 8.294 15.649 1.00 88.81 206 LEU A O 1
ATOM 1649 N N . SER A 1 207 ? -10.379 9.376 15.088 1.00 84.69 207 SER A N 1
ATOM 1650 C CA . SER A 1 207 ? -10.762 9.731 16.462 1.00 84.69 207 SER A CA 1
ATOM 1651 C C . SER A 1 207 ? -11.205 8.498 17.252 1.00 84.69 207 SER A C 1
ATOM 1653 O O . SER A 1 207 ? -10.871 8.356 18.427 1.00 84.69 207 SER A O 1
ATOM 1655 N N . LYS A 1 208 ? -11.913 7.563 16.604 1.00 87.75 208 LYS A N 1
ATOM 1656 C CA . LYS A 1 208 ? -12.243 6.264 17.210 1.00 87.75 208 LYS A CA 1
ATOM 1657 C C . LYS A 1 208 ? -10.976 5.470 17.529 1.00 87.75 208 LYS A C 1
ATOM 1659 O O . LYS A 1 208 ? -10.817 5.026 18.662 1.00 87.75 208 LYS A O 1
ATOM 1664 N N . LEU A 1 209 ? -10.059 5.345 16.567 1.00 88.69 209 LEU A N 1
ATOM 1665 C CA . LEU A 1 209 ? -8.768 4.672 16.743 1.00 88.69 209 LEU A CA 1
ATOM 1666 C C . LEU A 1 209 ? -7.955 5.298 17.873 1.00 88.69 209 LEU A C 1
ATOM 1668 O O . LEU A 1 209 ? -7.416 4.568 18.697 1.00 88.69 209 LEU A O 1
ATOM 1672 N N . TYR A 1 210 ? -7.935 6.628 17.964 1.00 87.62 210 TYR A N 1
ATOM 1673 C CA . TYR A 1 210 ? -7.298 7.344 19.064 1.00 87.62 210 TYR A CA 1
ATOM 1674 C C . TYR A 1 210 ? -7.835 6.875 20.425 1.00 87.62 210 TYR A C 1
ATOM 1676 O O . TYR A 1 210 ? -7.075 6.399 21.266 1.00 87.62 210 TYR A O 1
ATOM 1684 N N . ASN A 1 211 ? -9.158 6.917 20.607 1.00 86.38 211 ASN A N 1
ATOM 1685 C CA . ASN A 1 211 ? -9.811 6.518 21.856 1.00 86.38 211 ASN A CA 1
ATOM 1686 C C . ASN A 1 211 ? -9.629 5.030 22.182 1.00 86.38 211 ASN A C 1
ATOM 1688 O O . ASN A 1 211 ? -9.587 4.652 23.354 1.00 86.38 211 ASN A O 1
ATOM 1692 N N . VAL A 1 212 ? -9.581 4.167 21.164 1.00 88.12 212 VAL A N 1
ATOM 1693 C CA . VAL A 1 212 ? -9.371 2.728 21.352 1.00 88.12 212 VAL A CA 1
ATOM 1694 C C . VAL A 1 212 ? -7.924 2.458 21.748 1.00 88.12 212 VAL A C 1
ATOM 1696 O O . VAL A 1 212 ? -7.706 1.816 22.770 1.00 88.12 212 VAL A O 1
ATOM 1699 N N . ILE A 1 213 ? -6.947 2.979 21.000 1.00 87.38 213 ILE A N 1
ATOM 1700 C CA . ILE A 1 213 ? -5.519 2.768 21.269 1.00 87.38 213 ILE A CA 1
ATOM 1701 C C . ILE A 1 213 ? -5.147 3.325 22.639 1.00 87.38 213 ILE A C 1
ATOM 1703 O O . ILE A 1 213 ? -4.449 2.640 23.378 1.00 87.38 213 ILE A O 1
ATOM 1707 N N . GLN A 1 214 ? -5.684 4.489 23.025 1.00 86.69 214 GLN A N 1
ATOM 1708 C CA . GLN A 1 214 ? -5.425 5.100 24.330 1.00 86.69 214 GLN A CA 1
ATOM 1709 C C . GLN A 1 214 ? -5.689 4.157 25.512 1.00 86.69 214 GLN A C 1
ATOM 1711 O O . GLN A 1 214 ? -4.988 4.225 26.516 1.00 86.69 214 GLN A O 1
ATOM 1716 N N . LYS A 1 215 ? -6.661 3.247 25.389 1.00 86.38 215 LYS A N 1
ATOM 1717 C CA . LYS A 1 215 ? -6.993 2.268 26.437 1.00 86.38 215 LYS A CA 1
ATOM 1718 C C . LYS A 1 215 ? -5.964 1.144 26.577 1.00 86.38 215 LYS A C 1
ATOM 1720 O O . LYS A 1 215 ? -5.961 0.482 27.606 1.00 86.38 215 LYS A O 1
ATOM 1725 N N . PHE A 1 216 ? -5.145 0.912 25.552 1.00 82.62 216 PHE A N 1
ATOM 1726 C CA . PHE A 1 216 ? -4.200 -0.205 25.465 1.00 82.62 216 PHE A CA 1
ATOM 1727 C C . PHE A 1 216 ? -2.727 0.240 25.475 1.00 82.62 216 PHE A C 1
ATOM 1729 O O . PHE A 1 216 ? -1.845 -0.601 25.349 1.00 82.62 216 PHE A O 1
ATOM 1736 N N . ILE A 1 217 ? -2.436 1.540 25.622 1.00 82.31 217 ILE A N 1
ATOM 1737 C CA . ILE A 1 217 ? -1.057 2.073 25.614 1.00 82.31 217 ILE A CA 1
ATOM 1738 C C . ILE A 1 217 ? -0.202 1.477 26.731 1.00 82.31 217 ILE A C 1
ATOM 1740 O O . ILE A 1 217 ? 0.962 1.168 26.504 1.00 82.31 217 ILE A O 1
ATOM 1744 N N . ASP A 1 218 ? -0.783 1.275 27.914 1.00 79.50 218 ASP A N 1
ATOM 1745 C CA . ASP A 1 218 ? -0.051 0.759 29.075 1.00 79.50 218 ASP A CA 1
ATOM 1746 C C . ASP A 1 218 ? 0.361 -0.721 28.921 1.00 79.50 218 ASP A C 1
ATOM 1748 O O . ASP A 1 218 ? 1.112 -1.240 29.746 1.00 79.50 218 ASP A O 1
ATOM 1752 N N . GLU A 1 219 ? -0.129 -1.419 27.888 1.00 76.94 219 GLU A N 1
ATOM 1753 C CA . GLU A 1 219 ? 0.136 -2.845 27.671 1.00 76.94 219 GLU A CA 1
ATOM 1754 C C . GLU A 1 219 ? 1.381 -3.117 26.799 1.00 76.94 219 GLU A C 1
ATOM 1756 O O . GLU A 1 219 ? 1.985 -4.181 26.949 1.00 76.94 219 GLU A O 1
ATOM 1761 N N . ASP A 1 220 ? 1.777 -2.204 25.897 1.00 78.75 220 ASP A N 1
ATOM 1762 C CA . ASP A 1 220 ? 2.827 -2.459 24.892 1.00 78.75 220 ASP A CA 1
ATOM 1763 C C . ASP A 1 220 ? 3.519 -1.168 24.390 1.00 78.75 220 ASP A C 1
ATOM 1765 O O . ASP A 1 220 ? 2.890 -0.291 23.793 1.00 78.75 220 ASP A O 1
ATOM 1769 N N . ASP A 1 221 ? 4.848 -1.088 24.536 1.00 81.25 221 ASP A N 1
ATOM 1770 C CA . ASP A 1 221 ? 5.686 0.030 24.062 1.00 81.25 221 ASP A CA 1
ATOM 1771 C C . ASP A 1 221 ? 5.544 0.312 22.552 1.00 81.25 221 ASP A C 1
ATOM 1773 O O . ASP A 1 221 ? 5.718 1.449 22.092 1.00 81.25 221 ASP A O 1
ATOM 1777 N N . SER A 1 222 ? 5.253 -0.714 21.748 1.00 82.00 222 SER A N 1
ATOM 1778 C CA . SER A 1 222 ? 5.044 -0.566 20.306 1.00 82.00 222 SER A CA 1
ATOM 1779 C C . SER A 1 222 ? 3.749 0.187 19.987 1.00 82.00 222 SER A C 1
ATOM 1781 O O . SER A 1 222 ? 3.717 0.969 19.028 1.00 82.00 222 SER A O 1
ATOM 1783 N N . LEU A 1 223 ? 2.717 0.036 20.827 1.00 86.31 223 LEU A N 1
ATOM 1784 C CA . LEU A 1 223 ? 1.464 0.781 20.717 1.00 86.31 223 LEU A CA 1
ATOM 1785 C C . LEU A 1 223 ? 1.666 2.250 21.081 1.00 86.31 223 LEU A C 1
ATOM 1787 O O . LEU A 1 223 ? 1.078 3.105 20.423 1.00 86.31 223 LEU A O 1
ATOM 1791 N N . THR A 1 224 ? 2.547 2.558 22.036 1.00 88.06 224 THR A N 1
ATOM 1792 C CA . THR A 1 224 ? 2.912 3.940 22.387 1.00 88.06 224 THR A CA 1
ATOM 1793 C C . THR A 1 224 ? 3.471 4.695 21.181 1.00 88.06 224 THR A C 1
ATOM 1795 O O . THR A 1 224 ? 2.972 5.762 20.831 1.00 88.06 224 THR A O 1
ATOM 1798 N N . ARG A 1 225 ? 4.436 4.107 20.459 1.00 89.44 225 ARG A N 1
ATOM 1799 C CA . ARG A 1 225 ? 5.024 4.737 19.256 1.00 89.44 225 ARG A CA 1
ATOM 1800 C C . ARG A 1 225 ? 4.002 4.943 18.138 1.00 89.44 225 ARG A C 1
ATOM 1802 O O . ARG A 1 225 ? 4.008 5.967 17.453 1.00 89.44 225 ARG A O 1
ATOM 1809 N N . MET A 1 226 ? 3.130 3.958 17.940 1.00 90.69 226 MET A N 1
ATOM 1810 C CA . MET A 1 226 ? 2.052 4.040 16.956 1.00 90.69 226 MET A CA 1
ATOM 1811 C C . MET A 1 226 ? 1.030 5.116 17.340 1.00 90.69 226 MET A C 1
ATOM 1813 O O . MET A 1 226 ? 0.543 5.846 16.479 1.00 90.69 226 MET A O 1
ATOM 1817 N N . PHE A 1 227 ? 0.728 5.240 18.630 1.00 90.06 227 PHE A N 1
ATOM 1818 C CA . PHE A 1 227 ? -0.170 6.258 19.153 1.00 90.06 227 PHE A CA 1
ATOM 1819 C C . PHE A 1 227 ? 0.394 7.667 18.982 1.00 90.06 227 PHE A C 1
ATOM 1821 O O . PHE A 1 227 ? -0.339 8.566 18.576 1.00 90.06 227 PHE A O 1
ATOM 1828 N N . ASP A 1 228 ? 1.690 7.856 19.214 1.00 90.06 228 ASP A N 1
ATOM 1829 C CA . ASP A 1 228 ? 2.350 9.135 18.954 1.00 90.06 228 ASP A CA 1
ATOM 1830 C C . ASP A 1 228 ? 2.337 9.475 17.455 1.00 90.06 228 ASP A C 1
ATOM 1832 O O . ASP A 1 228 ? 1.976 10.588 17.081 1.00 90.06 228 ASP A O 1
ATOM 1836 N N . SER A 1 229 ? 2.557 8.489 16.578 1.00 91.50 229 SER A N 1
ATOM 1837 C CA . SER A 1 229 ? 2.420 8.679 15.122 1.00 91.50 229 SER A CA 1
ATOM 1838 C C . SER A 1 229 ? 0.990 9.080 14.715 1.00 91.50 229 SER A C 1
ATOM 1840 O O . SER A 1 229 ? 0.790 9.904 13.821 1.00 91.50 229 SER A O 1
ATOM 1842 N N . LEU A 1 230 ? -0.030 8.529 15.384 1.00 90.75 230 LEU A N 1
ATOM 1843 C CA . LEU A 1 230 ? -1.428 8.922 15.186 1.00 90.75 230 LEU A CA 1
ATOM 1844 C C . LEU A 1 230 ? -1.695 10.353 15.680 1.00 90.75 230 LEU A C 1
ATOM 1846 O O . LEU A 1 230 ? -2.370 11.111 14.981 1.00 90.75 230 LEU A O 1
ATOM 1850 N N . LYS A 1 231 ? -1.160 10.746 16.843 1.00 86.50 231 LYS A N 1
ATOM 1851 C CA . LYS A 1 231 ? -1.245 12.134 17.335 1.00 86.50 231 LYS A CA 1
ATOM 1852 C C . LYS A 1 231 ? -0.645 13.109 16.333 1.00 86.50 231 LYS A C 1
ATOM 1854 O O . LYS A 1 231 ? -1.295 14.096 15.997 1.00 86.50 231 LYS A O 1
ATOM 1859 N N . ASP A 1 232 ? 0.542 12.800 15.819 1.00 88.06 232 ASP A N 1
ATOM 1860 C CA . ASP A 1 232 ? 1.248 13.636 14.849 1.00 88.06 232 ASP A CA 1
ATOM 1861 C C . ASP A 1 232 ? 0.481 13.763 13.527 1.00 88.06 232 ASP A C 1
ATOM 1863 O O . ASP A 1 232 ? 0.513 14.815 12.875 1.00 88.06 232 ASP A O 1
ATOM 1867 N N . LEU A 1 233 ? -0.219 12.705 13.106 1.00 88.62 233 LEU A N 1
ATOM 1868 C CA . LEU A 1 233 ? -1.103 12.751 11.944 1.00 88.62 233 LEU A CA 1
ATOM 1869 C C . LEU A 1 233 ? -2.304 13.668 12.199 1.00 88.62 233 LEU A C 1
ATOM 1871 O O . LEU A 1 233 ? -2.574 14.552 11.388 1.00 88.62 233 LEU A O 1
ATOM 1875 N N . ILE A 1 234 ? -3.010 13.485 13.315 1.00 86.19 234 ILE A N 1
ATOM 1876 C CA . ILE A 1 234 ? -4.187 14.298 13.646 1.00 86.19 234 ILE A CA 1
ATOM 1877 C C . ILE A 1 234 ? -3.787 15.772 13.795 1.00 86.19 234 ILE A C 1
ATOM 1879 O O . ILE A 1 234 ? -4.407 16.634 13.176 1.00 86.19 234 ILE A O 1
ATOM 1883 N N . ALA A 1 235 ? -2.715 16.064 14.534 1.00 83.31 235 ALA A N 1
ATOM 1884 C CA . ALA A 1 235 ? -2.205 17.422 14.695 1.00 83.31 235 ALA A CA 1
ATOM 1885 C C . ALA A 1 235 ? -1.861 18.060 13.343 1.00 83.31 235 ALA A C 1
ATOM 1887 O O . ALA A 1 235 ? -2.166 19.226 13.116 1.00 83.31 235 ALA A O 1
ATOM 1888 N N . TYR A 1 236 ? -1.279 17.300 12.413 1.00 83.25 236 TYR A N 1
ATOM 1889 C CA . TYR A 1 236 ? -1.000 17.787 11.064 1.00 83.25 236 TYR A CA 1
ATOM 1890 C C . TYR A 1 236 ? -2.253 18.079 10.239 1.00 83.25 236 TYR A C 1
ATOM 1892 O O . TYR A 1 236 ? -2.285 19.098 9.554 1.00 83.25 236 TYR A O 1
ATOM 1900 N N . LEU A 1 237 ? -3.287 17.238 10.321 1.00 82.38 237 LEU A N 1
ATOM 1901 C CA . LEU A 1 237 ? -4.568 17.473 9.638 1.00 82.38 237 LEU A CA 1
ATOM 1902 C C . LEU A 1 237 ? -5.285 18.734 10.142 1.00 82.38 237 LEU A C 1
ATOM 1904 O O . LEU A 1 237 ? -6.097 19.311 9.414 1.00 82.38 237 LEU A O 1
ATOM 1908 N N . CYS A 1 238 ? -4.967 19.152 11.366 1.00 78.12 238 CYS A N 1
ATOM 1909 C CA . CYS A 1 238 ? -5.494 20.326 12.050 1.00 78.12 238 CYS A CA 1
ATOM 1910 C C . CYS A 1 238 ? -4.693 21.619 11.812 1.00 78.12 238 CYS A C 1
ATOM 1912 O O . CYS A 1 238 ? -5.150 22.681 12.224 1.00 78.12 238 CYS A O 1
ATOM 1914 N N . LYS A 1 239 ? -3.518 21.565 11.168 1.00 75.69 239 LYS A N 1
ATOM 1915 C CA . LYS A 1 239 ? -2.719 22.769 10.882 1.00 75.69 239 LYS A CA 1
ATOM 1916 C C . LYS A 1 239 ? -3.398 23.659 9.838 1.00 75.69 239 LYS A C 1
ATOM 1918 O O . LYS A 1 239 ? -3.954 23.160 8.857 1.00 75.69 239 LYS A O 1
ATOM 1923 N N . ASP A 1 240 ? -3.273 24.972 10.031 1.00 62.12 240 ASP A N 1
ATOM 1924 C CA . ASP A 1 240 ? -3.679 25.979 9.052 1.00 62.12 240 ASP A CA 1
ATOM 1925 C C . ASP A 1 240 ? -2.729 26.013 7.846 1.00 62.12 240 ASP A C 1
ATOM 1927 O O . ASP A 1 240 ? -1.515 25.805 7.959 1.00 62.12 240 ASP A O 1
ATOM 1931 N N . ASN A 1 241 ? -3.306 26.288 6.676 1.00 60.94 241 ASN A N 1
ATOM 1932 C CA . ASN A 1 241 ? -2.648 26.242 5.373 1.00 60.94 241 ASN A CA 1
ATOM 1933 C C . ASN A 1 241 ? -1.531 27.291 5.258 1.00 60.94 241 ASN A C 1
ATOM 1935 O O . ASN A 1 241 ? -1.779 28.437 4.888 1.00 60.94 241 ASN A O 1
ATOM 1939 N N . GLN A 1 242 ? -0.294 26.899 5.562 1.00 54.41 242 GLN A N 1
ATOM 1940 C CA . GLN A 1 242 ? 0.875 27.778 5.420 1.00 54.41 242 GLN A CA 1
ATOM 1941 C C . GLN A 1 242 ? 1.779 27.406 4.234 1.00 54.41 242 GLN A C 1
ATOM 1943 O O . GLN A 1 242 ? 2.480 28.277 3.741 1.00 54.41 242 GLN A O 1
ATOM 1948 N N . ASP A 1 243 ? 1.729 26.174 3.712 1.00 52.00 243 ASP A N 1
ATOM 1949 C CA . ASP A 1 243 ? 2.593 25.740 2.601 1.00 52.00 243 ASP A CA 1
ATOM 1950 C C . ASP A 1 243 ? 1.876 24.767 1.659 1.00 52.00 243 ASP A C 1
ATOM 1952 O O . ASP A 1 243 ? 2.086 23.548 1.695 1.00 52.00 243 ASP A O 1
ATOM 1956 N N . ASP A 1 244 ? 1.041 25.318 0.784 1.00 50.38 244 ASP A N 1
ATOM 1957 C CA . ASP A 1 244 ? 0.447 24.567 -0.313 1.00 50.38 244 ASP A CA 1
ATOM 1958 C C . ASP A 1 244 ? 1.411 24.542 -1.502 1.00 50.38 244 ASP A C 1
ATOM 1960 O O . ASP A 1 244 ? 1.618 25.542 -2.194 1.00 50.38 244 ASP A O 1
ATOM 1964 N N . TYR A 1 245 ? 2.018 23.381 -1.763 1.00 56.38 245 TYR A N 1
ATOM 1965 C CA . TYR A 1 245 ? 2.571 23.126 -3.086 1.00 56.38 245 TYR A CA 1
ATOM 1966 C C . TYR A 1 245 ? 2.400 21.687 -3.552 1.00 56.38 245 TYR A C 1
ATOM 1968 O O . TYR A 1 245 ? 2.356 20.721 -2.792 1.00 56.38 245 TYR A O 1
ATOM 1976 N N . THR A 1 246 ? 2.281 21.640 -4.869 1.00 56.06 246 THR A N 1
ATOM 1977 C CA . THR A 1 246 ? 1.658 20.677 -5.750 1.00 56.06 246 THR A CA 1
ATOM 1978 C C . THR A 1 246 ? 2.700 19.727 -6.318 1.00 56.06 246 THR A C 1
ATOM 1980 O O . THR A 1 246 ? 3.764 20.139 -6.768 1.00 56.06 246 THR A O 1
ATOM 1983 N N . VAL A 1 247 ? 2.370 18.445 -6.399 1.00 56.12 247 VAL A N 1
ATOM 1984 C CA . VAL A 1 247 ? 3.010 17.560 -7.377 1.00 56.12 247 VAL A CA 1
ATOM 1985 C C . VAL A 1 247 ? 2.572 18.054 -8.759 1.00 56.12 247 VAL A C 1
ATOM 1987 O O . VAL A 1 247 ? 1.483 17.719 -9.224 1.00 56.12 247 VAL A O 1
ATOM 1990 N N . THR A 1 248 ? 3.338 18.960 -9.363 1.00 55.94 248 THR A N 1
ATOM 1991 C CA . THR A 1 248 ? 2.893 19.714 -10.549 1.00 55.94 248 THR A CA 1
ATOM 1992 C C . THR A 1 248 ? 3.475 19.204 -11.857 1.00 55.94 248 THR A C 1
ATOM 1994 O O . THR A 1 248 ? 2.854 19.401 -12.899 1.00 55.94 248 THR A O 1
ATOM 1997 N N . SER A 1 249 ? 4.631 18.535 -11.849 1.00 60.09 249 SER A N 1
ATOM 1998 C CA . SER A 1 249 ? 5.272 18.071 -13.082 1.00 60.09 249 SER A CA 1
ATOM 1999 C C . SER A 1 249 ? 5.531 16.570 -13.065 1.00 60.09 249 SER A C 1
ATOM 2001 O O . SER A 1 249 ? 6.020 15.999 -12.092 1.00 60.09 249 SER A O 1
ATOM 2003 N N . GLN A 1 250 ? 5.182 15.920 -14.179 1.00 68.81 250 GLN A N 1
ATOM 2004 C CA . GLN A 1 250 ? 5.617 14.559 -14.460 1.00 68.81 250 GLN A CA 1
ATOM 2005 C C . GLN A 1 250 ? 7.152 14.540 -14.418 1.00 68.81 250 GLN A C 1
ATOM 2007 O O . GLN A 1 250 ? 7.773 15.263 -15.205 1.00 68.81 250 GLN A O 1
ATOM 2012 N N . PRO A 1 251 ? 7.775 13.741 -13.536 1.00 70.56 251 PRO A N 1
ATOM 2013 C CA . PRO A 1 251 ? 9.223 13.650 -13.520 1.00 70.56 251 PRO A CA 1
ATOM 2014 C C . PRO A 1 251 ? 9.705 13.073 -14.854 1.00 70.56 251 PRO A C 1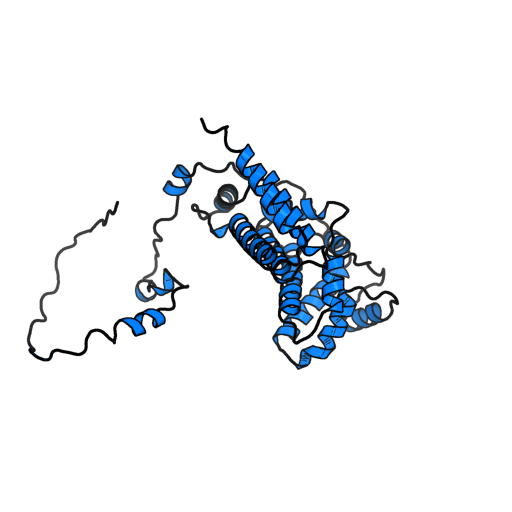
ATOM 2016 O O . PRO A 1 251 ? 9.129 12.117 -15.385 1.00 70.56 251 PRO A O 1
ATOM 2019 N N . VAL A 1 252 ? 10.741 13.694 -15.421 1.00 70.00 252 VAL A N 1
ATOM 2020 C CA . VAL A 1 252 ? 11.339 13.270 -16.690 1.00 70.00 252 VAL A CA 1
ATOM 2021 C C . VAL A 1 252 ? 12.166 12.021 -16.417 1.00 70.00 252 VAL A C 1
ATOM 2023 O O . VAL A 1 252 ? 13.322 12.103 -16.015 1.00 70.00 252 VAL A O 1
ATOM 2026 N N . VAL A 1 253 ? 11.548 10.857 -16.596 1.00 71.00 253 VAL A N 1
ATOM 2027 C CA . VAL A 1 253 ? 12.246 9.573 -16.529 1.00 71.00 253 VAL A CA 1
ATOM 2028 C C . VAL A 1 253 ? 12.904 9.313 -17.880 1.00 71.00 253 VAL A C 1
ATOM 2030 O O . VAL A 1 253 ? 12.272 9.468 -18.928 1.00 71.00 253 VAL A O 1
ATOM 2033 N N . SER A 1 254 ? 14.186 8.950 -17.861 1.00 76.62 254 SER A N 1
ATOM 2034 C CA . SER A 1 254 ? 14.919 8.548 -19.064 1.00 76.62 254 SER A CA 1
ATOM 2035 C C . SER A 1 254 ? 14.288 7.313 -19.712 1.00 76.62 254 SER A C 1
ATOM 2037 O O . SER A 1 254 ? 13.550 6.565 -19.078 1.00 76.62 254 SER A O 1
ATOM 2039 N N . ALA A 1 255 ? 14.606 7.051 -20.979 1.00 80.50 255 ALA A N 1
ATOM 2040 C CA . ALA A 1 255 ? 14.251 5.770 -21.578 1.00 80.50 255 ALA A CA 1
ATOM 2041 C C . ALA A 1 255 ? 15.000 4.622 -20.876 1.00 80.50 255 ALA A C 1
ATOM 2043 O O . ALA A 1 255 ? 16.164 4.773 -20.486 1.00 80.50 255 ALA A O 1
ATOM 2044 N N . MET A 1 256 ? 14.336 3.471 -20.751 1.00 83.38 256 MET A N 1
ATOM 2045 C CA . MET A 1 256 ? 14.962 2.235 -20.286 1.00 83.38 256 MET A CA 1
ATOM 2046 C C . MET A 1 256 ? 16.147 1.885 -21.193 1.00 83.38 256 MET A C 1
ATOM 2048 O O . MET A 1 256 ? 16.026 1.879 -22.422 1.00 83.38 256 MET A O 1
ATOM 2052 N N . LEU A 1 257 ? 17.298 1.586 -20.591 1.00 84.88 257 LEU A N 1
ATOM 2053 C CA . LEU A 1 257 ? 18.455 1.103 -21.337 1.00 84.88 257 LEU A CA 1
ATOM 2054 C C . LEU A 1 257 ? 18.266 -0.370 -21.724 1.00 84.88 257 LEU A C 1
ATOM 2056 O O . LEU A 1 257 ? 17.712 -1.137 -20.934 1.00 84.88 257 LEU A O 1
ATOM 2060 N N . PRO A 1 258 ? 18.788 -0.801 -22.883 1.00 86.56 258 PRO A N 1
ATOM 2061 C CA . PRO A 1 258 ? 18.873 -2.216 -23.226 1.00 86.56 258 PRO A CA 1
ATOM 2062 C C . PRO A 1 258 ? 19.578 -3.039 -22.136 1.00 86.56 258 PRO A C 1
ATOM 2064 O O . PRO A 1 258 ? 20.520 -2.567 -21.493 1.00 86.56 258 PRO A O 1
ATOM 2067 N N . ILE A 1 259 ? 19.113 -4.270 -21.907 1.00 86.62 259 ILE A N 1
ATOM 2068 C CA . ILE A 1 259 ? 19.574 -5.116 -20.794 1.00 86.62 259 ILE A CA 1
ATOM 2069 C C . ILE A 1 259 ? 21.068 -5.460 -20.874 1.00 86.62 259 ILE A C 1
ATOM 2071 O O . ILE A 1 259 ? 21.735 -5.549 -19.848 1.00 86.62 259 ILE A O 1
ATOM 2075 N N . ASP A 1 260 ? 21.610 -5.608 -22.079 1.00 88.06 260 ASP A N 1
ATOM 2076 C CA . ASP A 1 260 ? 23.037 -5.790 -22.350 1.00 88.06 260 ASP A CA 1
ATOM 2077 C C . ASP A 1 260 ? 23.850 -4.585 -21.862 1.00 88.06 260 ASP A C 1
ATOM 2079 O O . ASP A 1 260 ? 24.811 -4.752 -21.111 1.00 88.06 260 ASP A O 1
ATOM 2083 N N . VAL A 1 261 ? 23.391 -3.369 -22.167 1.00 86.31 261 VAL A N 1
ATOM 2084 C CA . VAL A 1 261 ? 24.018 -2.126 -21.692 1.00 86.31 261 VAL A CA 1
ATOM 2085 C C . VAL A 1 261 ? 23.921 -2.003 -20.171 1.00 86.31 261 VAL A C 1
ATOM 2087 O O . VAL A 1 261 ? 24.873 -1.566 -19.518 1.00 86.31 261 VAL A O 1
ATOM 2090 N N . GLN A 1 262 ? 22.790 -2.396 -19.580 1.00 86.62 262 GLN A N 1
ATOM 2091 C CA . GLN A 1 262 ? 22.643 -2.419 -18.123 1.00 86.62 262 GLN A CA 1
ATOM 2092 C C . GLN A 1 262 ? 23.609 -3.406 -17.466 1.00 86.62 262 GLN A C 1
ATOM 2094 O O . GLN A 1 262 ? 24.250 -3.083 -16.466 1.00 86.62 262 GLN A O 1
ATOM 2099 N N . PHE A 1 263 ? 23.752 -4.592 -18.049 1.00 86.88 263 PHE A N 1
ATOM 2100 C CA . PHE A 1 263 ? 24.627 -5.640 -17.544 1.00 86.88 263 PHE A CA 1
ATOM 2101 C C . PHE A 1 263 ? 26.111 -5.275 -17.654 1.00 86.88 263 PHE A C 1
ATOM 2103 O O . PHE A 1 263 ? 26.892 -5.625 -16.771 1.00 86.88 263 PHE A O 1
ATOM 2110 N N . GLU A 1 264 ? 26.512 -4.552 -18.699 1.00 86.12 264 GLU A N 1
ATOM 2111 C CA . GLU A 1 264 ? 27.875 -4.025 -18.834 1.00 86.12 264 GLU A CA 1
ATOM 2112 C C . GLU A 1 264 ? 28.194 -2.946 -17.795 1.00 86.12 264 GLU A C 1
ATOM 2114 O O . GLU A 1 264 ? 29.318 -2.874 -17.298 1.00 86.12 264 GLU A O 1
ATOM 2119 N N . ARG A 1 265 ? 27.206 -2.110 -17.457 1.00 82.06 265 ARG A N 1
ATOM 2120 C CA . ARG A 1 265 ? 27.362 -0.973 -16.535 1.00 82.06 265 ARG A CA 1
ATOM 2121 C C . ARG A 1 265 ? 27.121 -1.319 -15.072 1.00 82.06 265 ARG A C 1
ATOM 2123 O O . ARG A 1 265 ? 27.268 -0.447 -14.216 1.00 82.06 265 ARG A O 1
ATOM 2130 N N . ARG A 1 266 ? 26.740 -2.561 -14.778 1.00 81.69 266 ARG A N 1
ATOM 2131 C CA . ARG A 1 266 ? 26.475 -2.992 -13.408 1.00 81.69 266 ARG A CA 1
ATOM 2132 C C . ARG A 1 266 ? 27.729 -2.900 -12.551 1.00 81.69 266 ARG A C 1
ATOM 2134 O O . ARG A 1 266 ? 28.846 -3.139 -13.014 1.00 81.69 266 ARG A O 1
ATOM 2141 N N . GLN A 1 267 ? 27.541 -2.611 -11.274 1.00 72.00 267 GLN A N 1
ATOM 2142 C CA . GLN A 1 267 ? 28.647 -2.587 -10.330 1.00 72.00 267 GLN A CA 1
ATOM 2143 C C . GLN A 1 267 ? 29.094 -4.025 -10.026 1.00 72.00 267 GLN A C 1
ATOM 2145 O O . GLN A 1 267 ? 28.400 -4.773 -9.348 1.00 72.00 267 GLN A O 1
ATOM 2150 N N . VAL A 1 268 ? 30.248 -4.434 -10.567 1.00 75.44 268 VAL A N 1
ATOM 2151 C CA . VAL A 1 268 ? 30.796 -5.798 -10.384 1.00 75.44 268 VAL A CA 1
ATOM 2152 C C . VAL A 1 268 ? 31.776 -5.873 -9.207 1.00 75.44 268 VAL A C 1
ATOM 2154 O O . VAL A 1 268 ? 32.032 -6.947 -8.672 1.00 75.44 268 VAL A O 1
ATOM 2157 N N . TYR A 1 269 ? 32.338 -4.738 -8.791 1.00 66.81 269 TYR A N 1
ATOM 2158 C CA . TYR A 1 269 ? 33.272 -4.657 -7.673 1.00 66.81 269 TYR A CA 1
ATOM 2159 C C . TYR A 1 269 ? 33.123 -3.321 -6.935 1.00 66.81 269 TYR A C 1
ATOM 2161 O O . TYR A 1 269 ? 32.750 -2.304 -7.523 1.00 66.81 269 TYR A O 1
ATOM 2169 N N . ILE A 1 270 ? 33.443 -3.321 -5.642 1.00 64.38 270 ILE A N 1
ATOM 2170 C CA . ILE A 1 270 ? 33.527 -2.125 -4.797 1.00 64.38 270 ILE A CA 1
ATOM 2171 C C . ILE A 1 270 ? 34.986 -2.009 -4.359 1.00 64.38 270 ILE A C 1
ATOM 2173 O O . ILE A 1 270 ? 35.526 -2.948 -3.779 1.00 64.38 270 ILE A O 1
ATOM 2177 N N . ILE A 1 271 ? 35.649 -0.892 -4.671 1.00 61.72 271 ILE A N 1
ATOM 2178 C CA . ILE A 1 271 ? 37.005 -0.627 -4.172 1.00 61.72 271 ILE A CA 1
ATOM 2179 C C . ILE A 1 271 ? 36.872 0.182 -2.883 1.00 61.72 271 ILE A C 1
ATOM 2181 O O . ILE A 1 271 ? 36.661 1.394 -2.929 1.00 61.72 271 ILE A O 1
ATOM 2185 N N . CYS A 1 272 ? 36.986 -0.487 -1.737 1.00 60.88 272 CYS A N 1
ATOM 2186 C CA . CYS A 1 272 ? 37.062 0.173 -0.435 1.00 60.88 272 CYS A CA 1
ATOM 2187 C C . CYS A 1 272 ? 38.444 0.829 -0.274 1.00 60.88 272 CYS A C 1
ATOM 2189 O O . CYS A 1 272 ? 39.463 0.205 -0.562 1.00 60.88 272 CYS A O 1
ATOM 2191 N N . LYS A 1 273 ? 38.481 2.100 0.145 1.00 54.84 273 LYS A N 1
ATOM 2192 C CA . LYS A 1 273 ? 39.730 2.862 0.356 1.00 54.84 273 LYS A CA 1
ATOM 2193 C C . LYS A 1 273 ? 40.346 2.678 1.748 1.00 54.84 273 LYS A C 1
ATOM 2195 O O . LYS A 1 273 ? 41.459 3.135 1.968 1.00 54.84 273 LYS A O 1
ATOM 2200 N N . GLU A 1 274 ? 39.632 2.031 2.659 1.00 57.78 274 GLU A N 1
ATOM 2201 C CA . GLU A 1 274 ? 40.092 1.710 4.011 1.00 57.78 274 GLU A CA 1
ATOM 2202 C C . GLU A 1 274 ? 40.294 0.193 4.128 1.00 57.78 274 GLU A C 1
ATOM 2204 O O . GLU A 1 274 ? 39.623 -0.562 3.414 1.00 57.78 274 GLU A O 1
ATOM 2209 N N . ASP A 1 275 ? 41.201 -0.238 5.015 1.00 54.91 275 ASP A N 1
ATOM 2210 C CA . ASP A 1 275 ? 41.510 -1.642 5.331 1.00 54.91 275 ASP A CA 1
ATOM 2211 C C . ASP A 1 275 ? 40.292 -2.337 5.979 1.00 54.91 275 ASP A C 1
ATOM 2213 O O . ASP A 1 275 ? 40.253 -2.650 7.165 1.00 54.91 275 ASP A O 1
ATOM 2217 N N . PHE A 1 276 ? 39.246 -2.561 5.184 1.00 54.88 276 PHE A N 1
ATOM 2218 C CA . PHE A 1 276 ? 38.008 -3.243 5.561 1.00 54.88 276 PHE A CA 1
ATOM 2219 C C . PHE A 1 276 ? 38.134 -4.772 5.498 1.00 54.88 276 PHE A C 1
ATOM 2221 O O . PHE A 1 276 ? 37.132 -5.461 5.694 1.00 54.88 276 PHE A O 1
ATOM 2228 N N . GLU A 1 277 ? 39.326 -5.320 5.230 1.00 56.53 277 GLU A N 1
ATOM 2229 C CA . GLU A 1 277 ? 39.541 -6.766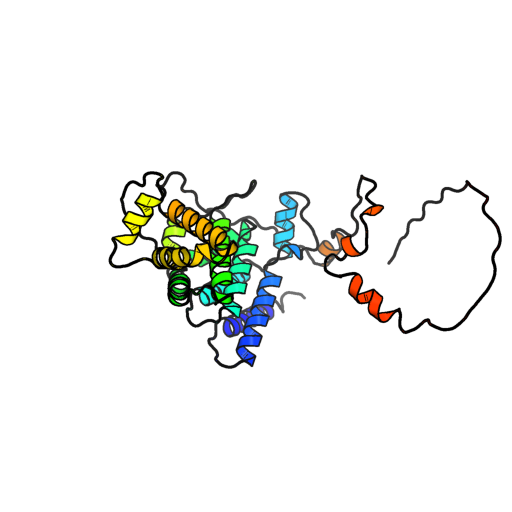 5.056 1.00 56.53 277 GLU A CA 1
ATOM 2230 C C . GLU A 1 277 ? 39.006 -7.591 6.240 1.00 56.53 277 GLU A C 1
ATOM 2232 O O . GLU A 1 277 ? 38.456 -8.668 6.021 1.00 56.53 277 GLU A O 1
ATOM 2237 N N . GLU A 1 278 ? 39.039 -7.063 7.469 1.00 56.53 278 GLU A N 1
ATOM 2238 C CA . GLU A 1 278 ? 38.496 -7.752 8.652 1.00 56.53 278 GLU A CA 1
ATOM 2239 C C . GLU A 1 278 ? 36.955 -7.769 8.729 1.00 56.53 278 GLU A C 1
ATOM 2241 O O . GLU A 1 278 ? 36.378 -8.626 9.399 1.00 56.53 278 GLU A O 1
ATOM 2246 N N . ARG A 1 279 ? 36.254 -6.864 8.028 1.00 53.97 279 ARG A N 1
ATOM 2247 C CA . ARG A 1 279 ? 34.777 -6.785 8.010 1.00 53.97 279 ARG A CA 1
ATOM 2248 C C . ARG A 1 279 ? 34.143 -7.423 6.777 1.00 53.97 279 ARG A C 1
ATOM 2250 O O . ARG A 1 279 ? 32.943 -7.692 6.807 1.00 53.97 279 ARG A O 1
ATOM 2257 N N . LEU A 1 280 ? 34.921 -7.705 5.729 1.00 60.69 280 LEU A N 1
ATOM 2258 C CA . LEU A 1 280 ? 34.487 -8.400 4.508 1.00 60.69 280 LEU A CA 1
ATOM 2259 C C . LEU A 1 280 ? 34.293 -9.910 4.752 1.00 60.69 280 LEU A C 1
ATOM 2261 O O . LEU A 1 280 ? 34.872 -10.760 4.079 1.00 60.69 280 LEU A O 1
ATOM 2265 N N . THR A 1 281 ? 33.474 -10.255 5.740 1.00 59.22 281 THR A N 1
ATOM 2266 C CA . THR A 1 281 ? 33.080 -11.636 6.034 1.00 59.22 281 THR A CA 1
ATOM 2267 C C . THR A 1 281 ? 32.003 -12.109 5.056 1.00 59.22 281 THR A C 1
ATOM 2269 O O . THR A 1 281 ? 31.361 -11.307 4.380 1.00 59.22 281 THR A O 1
ATOM 2272 N N . ALA A 1 282 ? 31.748 -13.419 4.984 1.00 57.97 282 ALA A N 1
ATOM 2273 C CA . ALA A 1 282 ? 30.615 -13.941 4.212 1.00 57.97 282 ALA A CA 1
ATOM 2274 C C . ALA A 1 282 ? 29.280 -13.283 4.627 1.00 57.97 282 ALA A C 1
ATOM 2276 O O . ALA A 1 282 ? 28.439 -13.044 3.772 1.00 57.97 282 ALA A O 1
ATOM 2277 N N . GLN A 1 283 ? 29.141 -12.892 5.900 1.00 55.38 283 GLN A N 1
ATOM 2278 C CA . GLN A 1 283 ? 28.001 -12.140 6.437 1.00 55.38 283 GLN A CA 1
ATOM 2279 C C . GLN A 1 283 ? 27.846 -10.744 5.804 1.00 55.38 283 GLN A C 1
ATOM 2281 O O . GLN A 1 283 ? 26.735 -10.249 5.662 1.00 55.38 283 GLN A O 1
ATOM 2286 N N . TYR A 1 284 ? 28.949 -10.098 5.419 1.00 57.62 284 TYR A N 1
ATOM 2287 C CA . TYR A 1 284 ? 28.926 -8.793 4.752 1.00 57.62 284 TYR A CA 1
ATOM 2288 C C . TYR A 1 284 ? 28.404 -8.899 3.315 1.00 57.62 284 TYR A C 1
ATOM 2290 O O . TYR A 1 284 ? 27.636 -8.055 2.866 1.00 57.62 284 TYR A O 1
ATOM 2298 N N . TRP A 1 285 ? 28.794 -9.959 2.603 1.00 57.38 285 TRP A N 1
ATOM 2299 C CA . TRP A 1 285 ? 28.346 -10.220 1.231 1.00 57.38 285 TRP A CA 1
ATOM 2300 C C . TRP A 1 285 ? 26.965 -10.881 1.166 1.00 57.38 285 TRP A C 1
ATOM 2302 O O . TRP A 1 285 ? 26.251 -10.721 0.178 1.00 57.38 285 TRP A O 1
ATOM 2312 N N . PHE A 1 286 ? 26.585 -11.605 2.219 1.00 55.34 286 PHE A N 1
ATOM 2313 C CA . PHE A 1 286 ? 25.330 -12.341 2.330 1.00 55.34 286 PHE A CA 1
ATOM 2314 C C . PHE A 1 286 ? 24.688 -12.114 3.711 1.00 55.34 286 PHE A C 1
ATOM 2316 O O . PHE A 1 286 ? 24.649 -13.032 4.532 1.00 55.34 286 PHE A O 1
ATOM 2323 N N . PRO A 1 287 ? 24.162 -10.910 3.994 1.00 50.25 287 PRO A N 1
ATOM 2324 C CA . PRO A 1 287 ? 23.592 -10.577 5.305 1.00 50.25 287 PRO A CA 1
ATOM 2325 C C . PRO A 1 287 ? 22.373 -11.431 5.688 1.00 50.25 287 PRO A C 1
ATOM 2327 O O . PRO A 1 287 ? 22.025 -11.513 6.862 1.00 50.25 287 PRO A O 1
ATOM 2330 N N . SER A 1 288 ? 21.755 -12.103 4.715 1.00 46.00 288 SER A N 1
ATOM 2331 C CA . SER A 1 288 ? 20.627 -13.024 4.877 1.00 46.00 288 SER A CA 1
ATOM 2332 C C . SER A 1 288 ? 21.020 -14.497 5.085 1.00 46.00 288 SER A C 1
ATOM 2334 O O . SER A 1 288 ? 20.135 -15.329 5.276 1.00 46.00 288 SER A O 1
ATOM 2336 N N . LEU A 1 289 ? 22.314 -14.843 5.082 1.00 41.97 289 LEU A N 1
ATOM 2337 C CA . LEU A 1 289 ? 22.794 -16.174 5.470 1.00 41.97 289 LEU A CA 1
ATOM 2338 C C . LEU A 1 289 ? 23.295 -16.125 6.919 1.00 41.97 289 LEU A C 1
ATOM 2340 O O . LEU A 1 289 ? 24.393 -15.641 7.188 1.00 41.97 289 LEU A O 1
ATOM 2344 N N . HIS A 1 290 ? 22.515 -16.652 7.864 1.00 46.06 290 HIS A N 1
ATOM 2345 C CA . HIS A 1 290 ? 23.048 -16.966 9.188 1.00 46.06 290 HIS A CA 1
ATOM 2346 C C . HIS A 1 290 ? 24.062 -18.109 9.041 1.00 46.06 290 HIS A C 1
ATOM 2348 O O . HIS A 1 290 ? 23.714 -19.236 8.693 1.00 46.06 290 HIS A O 1
ATOM 2354 N N . VAL A 1 291 ? 25.340 -17.810 9.278 1.00 48.19 291 VAL A N 1
ATOM 2355 C CA . VAL A 1 291 ? 26.463 -18.754 9.122 1.00 48.19 291 VAL A CA 1
ATOM 2356 C C . VAL A 1 291 ? 26.341 -19.972 10.062 1.00 48.19 291 VAL A C 1
ATOM 2358 O O . VAL A 1 291 ? 26.952 -21.011 9.809 1.00 48.19 291 VAL A O 1
ATOM 2361 N N . ASP A 1 292 ? 25.487 -19.894 11.086 1.00 45.72 292 ASP A N 1
ATOM 2362 C CA . ASP A 1 292 ? 25.242 -20.968 12.054 1.00 45.72 292 ASP A CA 1
ATOM 2363 C C . ASP A 1 292 ? 24.538 -22.203 11.458 1.00 45.72 292 ASP A C 1
ATOM 2365 O O . ASP A 1 292 ? 24.748 -23.318 11.946 1.00 45.72 292 ASP A O 1
ATOM 2369 N N . ASP A 1 293 ? 23.802 -22.065 10.349 1.00 44.00 293 ASP A N 1
ATOM 2370 C CA . ASP A 1 293 ? 23.114 -23.203 9.714 1.00 44.00 293 ASP A CA 1
ATOM 2371 C C . ASP A 1 293 ? 24.078 -24.177 9.008 1.00 44.00 293 ASP A C 1
ATOM 2373 O O . ASP A 1 293 ? 23.751 -25.346 8.779 1.00 44.00 293 ASP A O 1
ATOM 2377 N N . PHE A 1 294 ? 25.309 -23.747 8.709 1.00 42.34 294 PHE A N 1
ATOM 2378 C CA . PHE A 1 294 ? 26.306 -24.591 8.038 1.00 42.34 294 PHE A CA 1
ATOM 2379 C C . PHE A 1 294 ? 27.172 -25.417 8.998 1.00 42.34 294 PHE A C 1
ATOM 2381 O O . PHE A 1 294 ? 27.791 -26.399 8.570 1.00 42.34 294 PHE A O 1
ATOM 2388 N N . LEU A 1 295 ? 27.197 -25.090 10.294 1.00 37.81 295 LEU A N 1
ATOM 2389 C CA . LEU A 1 295 ? 28.017 -25.815 11.274 1.00 37.81 295 LEU A CA 1
ATOM 2390 C C . LEU A 1 295 ? 27.363 -27.107 11.788 1.00 37.81 295 LEU A C 1
ATOM 2392 O O . LEU A 1 295 ? 28.063 -27.979 12.305 1.00 37.81 295 LEU A O 1
ATOM 2396 N N . ILE A 1 296 ? 26.059 -27.303 11.565 1.00 37.00 296 ILE A N 1
ATOM 2397 C CA . ILE A 1 296 ? 25.352 -28.524 11.992 1.00 37.00 296 ILE A CA 1
ATOM 2398 C C . ILE A 1 296 ? 25.549 -29.686 10.998 1.00 37.00 296 ILE A C 1
ATOM 2400 O O . ILE A 1 296 ? 25.468 -30.855 11.382 1.00 37.00 296 ILE A O 1
ATOM 2404 N N . VAL A 1 297 ? 25.889 -29.412 9.733 1.00 37.56 297 VAL A N 1
ATOM 2405 C CA . VAL A 1 297 ? 25.996 -30.464 8.702 1.00 37.56 297 VAL A CA 1
ATOM 2406 C C . VAL A 1 297 ? 27.407 -31.062 8.592 1.00 37.56 297 VAL A C 1
ATOM 2408 O O . VAL A 1 297 ? 27.533 -32.231 8.232 1.00 37.56 297 VAL A O 1
ATOM 2411 N N . GLN A 1 298 ? 28.474 -30.347 8.973 1.00 33.16 298 GLN A N 1
ATOM 2412 C CA . GLN A 1 298 ? 29.844 -30.879 8.839 1.00 33.16 298 GLN A CA 1
ATOM 2413 C C . GLN A 1 298 ? 30.386 -31.656 10.050 1.00 33.16 298 GLN A C 1
ATOM 2415 O O . GLN A 1 298 ? 31.345 -32.410 9.892 1.00 33.16 298 GLN A O 1
ATOM 2420 N N . GLN A 1 299 ? 29.767 -31.579 11.233 1.00 31.41 299 GLN A N 1
ATOM 2421 C CA . GLN A 1 299 ? 30.248 -32.337 12.402 1.00 31.41 299 GLN A CA 1
ATOM 2422 C C . GLN A 1 299 ? 29.827 -33.818 12.430 1.00 31.41 299 GLN A C 1
ATOM 2424 O O . GLN A 1 299 ? 30.344 -34.577 13.248 1.00 31.41 299 GLN A O 1
ATOM 2429 N N . LYS A 1 300 ? 28.947 -34.279 11.527 1.00 32.72 300 LYS A N 1
ATOM 2430 C CA . LYS A 1 300 ? 28.530 -35.697 11.464 1.00 32.72 300 LYS A CA 1
ATOM 2431 C C . LYS A 1 300 ? 29.368 -36.587 10.538 1.00 32.72 300 LYS A C 1
ATOM 2433 O O . LYS A 1 300 ? 29.141 -37.792 10.521 1.00 32.72 300 LYS A O 1
ATOM 2438 N N . SER A 1 301 ? 30.335 -36.039 9.800 1.00 35.50 301 SER A N 1
ATOM 2439 C CA . SER A 1 301 ? 31.067 -36.787 8.760 1.00 35.50 301 SER A CA 1
ATOM 2440 C C . SER A 1 301 ? 32.578 -36.929 8.970 1.00 35.50 301 SER A C 1
ATOM 2442 O O . SER A 1 301 ? 33.242 -37.511 8.117 1.00 35.50 301 SER A O 1
ATOM 2444 N N . THR A 1 302 ? 33.146 -36.482 10.094 1.00 32.34 302 THR A N 1
ATOM 2445 C CA . THR A 1 302 ? 34.581 -36.682 10.379 1.00 32.34 302 THR A CA 1
ATOM 2446 C C . THR A 1 302 ? 34.842 -36.990 11.854 1.00 32.34 302 THR A C 1
ATOM 2448 O O . THR A 1 302 ? 35.378 -36.170 12.595 1.00 32.34 302 THR A O 1
ATOM 2451 N N . SER A 1 303 ? 34.487 -38.198 12.288 1.00 30.69 303 SER A N 1
ATOM 2452 C CA . SER A 1 303 ? 34.947 -38.776 13.556 1.00 30.69 303 SER A CA 1
ATOM 2453 C C . SER A 1 303 ? 35.514 -40.182 13.349 1.00 30.69 303 SER A C 1
ATOM 2455 O O . SER A 1 303 ? 35.045 -41.154 13.922 1.00 30.69 303 SER A O 1
ATOM 2457 N N . SER A 1 304 ? 36.569 -40.294 12.541 1.00 28.66 304 SER A N 1
ATOM 2458 C CA . SER A 1 304 ? 37.542 -41.385 12.667 1.00 28.66 304 SER A CA 1
ATOM 2459 C C . SER A 1 304 ? 38.779 -41.086 11.822 1.00 28.66 304 SER A C 1
ATOM 2461 O O . SER A 1 304 ? 38.701 -41.102 10.598 1.00 28.66 304 SER A O 1
ATOM 2463 N N . VAL A 1 305 ? 39.901 -40.806 12.484 1.00 29.53 305 VAL A N 1
ATOM 2464 C CA . VAL A 1 305 ? 41.238 -41.400 12.278 1.00 29.53 305 VAL A CA 1
ATOM 2465 C C . VAL A 1 305 ? 42.287 -40.458 12.876 1.00 29.53 305 VAL A C 1
ATOM 2467 O O . VAL A 1 305 ? 42.338 -39.257 12.630 1.00 29.53 305 VAL A O 1
ATOM 2470 N N . SER A 1 306 ? 43.086 -41.067 13.736 1.00 27.00 306 SER A N 1
ATOM 2471 C CA . SER A 1 306 ? 44.113 -40.540 14.617 1.00 27.00 306 SER A CA 1
ATOM 2472 C C . SER A 1 306 ? 45.457 -40.237 13.937 1.00 27.00 306 SER A C 1
ATOM 2474 O O . SER A 1 306 ? 45.834 -40.879 12.964 1.00 27.00 306 SER A O 1
ATOM 2476 N N . SER A 1 307 ? 46.217 -39.368 14.618 1.00 25.84 307 SER A N 1
ATOM 2477 C CA . SER A 1 307 ? 47.684 -39.361 14.804 1.00 25.84 307 SER A CA 1
ATOM 2478 C C . SER A 1 307 ? 48.624 -39.103 13.614 1.00 25.84 307 SER A C 1
ATOM 2480 O O . SER A 1 307 ? 48.817 -39.964 12.764 1.00 25.84 307 SER A O 1
ATOM 2482 N N . SER A 1 308 ? 49.396 -38.009 13.693 1.00 25.92 308 SER A N 1
ATOM 2483 C CA . SER A 1 308 ? 50.832 -37.991 14.081 1.00 25.92 308 SER A CA 1
ATOM 2484 C C . SER A 1 308 ? 51.652 -36.906 13.354 1.00 25.92 308 SER A C 1
ATOM 2486 O O . SER A 1 308 ? 51.430 -36.631 12.183 1.00 25.92 308 SER A O 1
ATOM 2488 N N . ASN A 1 309 ? 52.635 -36.353 14.083 1.00 27.06 309 ASN A N 1
ATOM 2489 C CA . ASN A 1 309 ? 53.769 -35.505 13.661 1.00 27.06 309 ASN A CA 1
ATOM 2490 C C . ASN A 1 309 ? 53.430 -34.081 13.155 1.00 27.06 309 ASN A C 1
ATOM 2492 O O . ASN A 1 309 ? 52.783 -33.902 12.138 1.00 27.06 309 ASN A O 1
ATOM 2496 N N . GLY A 1 310 ? 53.839 -32.971 13.781 1.00 24.33 310 GLY A N 1
ATOM 2497 C CA . GLY A 1 310 ? 54.958 -32.744 14.695 1.00 24.33 310 GLY A CA 1
ATOM 2498 C C . GLY A 1 310 ? 56.251 -32.463 13.919 1.00 24.33 310 GLY A C 1
ATOM 2499 O O . GLY A 1 310 ? 56.977 -33.401 13.620 1.00 24.33 310 GLY A O 1
ATOM 2500 N N . GLY A 1 311 ? 56.558 -31.187 13.638 1.00 24.19 311 GLY A N 1
ATOM 2501 C CA . GLY A 1 311 ? 57.937 -30.753 13.362 1.00 24.19 311 GLY A CA 1
ATOM 2502 C C . GLY A 1 311 ? 58.189 -29.881 12.125 1.00 24.19 311 GLY A C 1
ATOM 2503 O O . GLY A 1 311 ? 58.192 -30.367 11.006 1.00 24.19 311 GLY A O 1
ATOM 2504 N N . ALA A 1 312 ? 58.565 -28.627 12.406 1.00 26.19 312 ALA A N 1
ATOM 2505 C CA . ALA A 1 312 ? 59.547 -27.806 11.685 1.00 26.19 312 ALA A CA 1
ATOM 2506 C C . ALA A 1 312 ? 59.216 -27.269 10.273 1.00 26.19 312 ALA A C 1
ATOM 2508 O O . ALA A 1 312 ? 59.282 -27.981 9.283 1.00 26.19 312 ALA A O 1
ATOM 2509 N N . LEU A 1 313 ? 59.024 -25.943 10.175 1.00 29.27 313 LEU A N 1
ATOM 2510 C CA . LEU A 1 313 ? 59.962 -25.006 9.515 1.00 29.27 313 LEU A CA 1
ATOM 2511 C C . LEU A 1 313 ? 59.305 -23.626 9.319 1.00 29.27 313 LEU A C 1
ATOM 2513 O O . LEU A 1 313 ? 58.771 -23.288 8.266 1.00 29.27 313 LEU A O 1
ATOM 2517 N N . ARG A 1 314 ? 59.413 -22.779 10.351 1.00 28.20 314 ARG A N 1
ATOM 2518 C CA . ARG A 1 314 ? 59.462 -21.322 10.177 1.00 28.20 314 ARG A CA 1
ATOM 2519 C C . ARG A 1 314 ? 60.850 -20.970 9.642 1.00 28.20 314 ARG A C 1
ATOM 2521 O O . ARG A 1 314 ? 61.828 -21.172 10.353 1.00 28.20 314 ARG A O 1
ATOM 2528 N N . SER A 1 315 ? 60.933 -20.436 8.427 1.00 28.91 315 SER A N 1
ATOM 2529 C CA . SER A 1 315 ? 61.819 -19.320 8.036 1.00 28.91 315 SER A CA 1
ATOM 2530 C C . SER A 1 315 ? 61.956 -19.247 6.513 1.00 28.91 315 SER A C 1
ATOM 2532 O O . SER A 1 315 ? 62.624 -20.070 5.897 1.00 28.91 315 SER A O 1
ATOM 2534 N N . LYS A 1 316 ? 61.340 -18.226 5.908 1.00 28.75 316 LYS A N 1
ATOM 2535 C CA . LYS A 1 316 ? 61.976 -17.317 4.938 1.00 28.75 316 LYS A CA 1
ATOM 2536 C C . LYS A 1 316 ? 60.958 -16.275 4.480 1.00 28.75 316 LYS A C 1
ATOM 2538 O O . LYS A 1 316 ? 60.045 -16.547 3.711 1.00 28.75 316 LYS A O 1
ATOM 2543 N N . LEU A 1 317 ? 61.140 -15.081 5.031 1.00 27.38 317 LEU A N 1
ATOM 2544 C CA . LEU A 1 317 ? 60.601 -13.824 4.537 1.00 27.38 317 LEU A CA 1
ATOM 2545 C C . LEU A 1 317 ? 61.197 -13.475 3.164 1.00 27.38 317 LEU A C 1
ATOM 2547 O O . LEU A 1 317 ? 62.330 -13.834 2.851 1.00 27.38 317 LEU A O 1
ATOM 2551 N N . SER A 1 318 ? 60.404 -12.688 2.436 1.00 26.58 318 SER A N 1
ATOM 2552 C CA . SER A 1 318 ? 60.762 -11.740 1.376 1.00 26.58 318 SER A CA 1
ATOM 2553 C C . SER A 1 318 ? 61.421 -12.278 0.104 1.00 26.58 318 SER A C 1
ATOM 2555 O O . SER A 1 318 ? 62.639 -12.376 -0.006 1.00 26.58 318 SER A O 1
ATOM 2557 N N . SER A 1 319 ? 60.617 -12.447 -0.942 1.00 28.89 319 SER A N 1
ATOM 2558 C CA . SER A 1 319 ? 60.711 -11.610 -2.150 1.00 28.89 319 SER A CA 1
ATOM 2559 C C . SER A 1 319 ? 59.657 -12.036 -3.176 1.00 28.89 319 SER A C 1
ATOM 2561 O O . SER A 1 319 ? 59.160 -13.154 -3.137 1.00 28.89 319 SER A O 1
ATOM 2563 N N . MET A 1 320 ? 59.374 -11.129 -4.111 1.00 28.39 320 MET A N 1
ATOM 2564 C CA . MET A 1 320 ? 58.484 -11.247 -5.273 1.00 28.39 320 MET A CA 1
ATOM 2565 C C . MET A 1 320 ? 57.060 -10.719 -5.087 1.00 28.39 320 MET A C 1
ATOM 2567 O O . MET A 1 320 ? 56.082 -11.450 -4.957 1.00 28.39 320 MET A O 1
ATOM 2571 N N . SER A 1 321 ? 56.970 -9.393 -5.248 1.00 36.34 321 SER A N 1
ATOM 2572 C CA . SER A 1 321 ? 56.016 -8.770 -6.167 1.00 36.34 321 SER A CA 1
ATOM 2573 C C . SER A 1 321 ? 55.600 -9.728 -7.278 1.00 36.34 321 SER A C 1
ATOM 2575 O O . SER A 1 321 ? 56.422 -10.088 -8.116 1.00 36.34 321 SER A O 1
ATOM 2577 N N . ASN A 1 322 ? 54.319 -10.070 -7.332 1.00 28.81 322 ASN A N 1
ATOM 2578 C CA . ASN A 1 322 ? 53.663 -10.378 -8.591 1.00 28.81 322 ASN A CA 1
ATOM 2579 C C . ASN A 1 322 ? 52.179 -10.041 -8.481 1.00 28.81 322 ASN A C 1
ATOM 2581 O O . ASN A 1 322 ? 51.402 -10.729 -7.823 1.00 28.81 322 ASN A O 1
ATOM 2585 N N . LYS A 1 323 ? 51.812 -8.954 -9.170 1.00 34.72 323 LYS A N 1
ATOM 2586 C CA . LYS A 1 323 ? 50.443 -8.617 -9.551 1.00 34.72 323 LYS A CA 1
ATOM 2587 C C . LYS A 1 323 ? 49.787 -9.866 -10.144 1.00 34.72 323 LYS A C 1
ATOM 2589 O O . LYS A 1 323 ? 50.169 -10.299 -11.229 1.00 34.72 323 LYS A O 1
ATOM 2594 N N . LYS A 1 324 ? 48.785 -10.429 -9.471 1.00 32.28 324 LYS A N 1
ATOM 2595 C CA . LYS A 1 324 ? 47.854 -11.370 -10.101 1.00 32.28 324 LYS A CA 1
ATOM 2596 C C . LYS A 1 324 ? 46.552 -10.639 -10.387 1.00 32.28 324 LYS A C 1
ATOM 2598 O O . LYS A 1 324 ? 45.694 -10.508 -9.525 1.00 32.28 324 LYS A O 1
ATOM 2603 N N . LEU A 1 325 ? 46.429 -10.179 -11.633 1.00 30.19 325 LEU A N 1
ATOM 2604 C CA . LEU A 1 325 ? 45.132 -9.988 -12.272 1.00 30.19 325 LEU A CA 1
ATOM 2605 C C . LEU A 1 325 ? 44.402 -11.334 -12.242 1.00 30.19 325 LEU A C 1
ATOM 2607 O O . LEU A 1 325 ? 44.775 -12.259 -12.966 1.00 30.19 325 LEU A O 1
ATOM 2611 N N . ILE A 1 326 ? 43.361 -11.445 -11.424 1.00 29.94 326 ILE A N 1
ATOM 2612 C CA . ILE A 1 326 ? 42.395 -12.533 -11.552 1.00 29.94 326 ILE A CA 1
ATOM 2613 C C . ILE A 1 326 ? 41.313 -12.034 -12.503 1.00 29.94 326 ILE A C 1
ATOM 2615 O O . ILE A 1 326 ? 40.366 -11.358 -12.119 1.00 29.94 326 ILE A O 1
ATOM 2619 N N . LYS A 1 327 ? 41.502 -12.353 -13.782 1.00 28.77 327 LYS A N 1
ATOM 2620 C CA . LYS A 1 327 ? 40.453 -12.299 -14.798 1.00 28.77 327 LYS A CA 1
ATOM 2621 C C . LYS A 1 327 ? 39.656 -13.596 -14.655 1.00 28.77 327 LYS A C 1
ATOM 2623 O O . LYS A 1 327 ? 40.242 -14.670 -14.806 1.00 28.77 327 LYS A O 1
ATOM 2628 N N . LYS A 1 328 ? 38.356 -13.532 -14.374 1.00 32.56 328 LYS A N 1
ATOM 2629 C CA . LYS A 1 328 ? 37.473 -14.693 -14.546 1.00 32.56 328 LYS A CA 1
ATOM 2630 C C . LYS A 1 328 ? 36.304 -14.337 -15.456 1.00 32.56 328 LYS A C 1
ATOM 2632 O O . LYS A 1 328 ? 35.769 -13.238 -15.372 1.00 32.56 328 LYS A O 1
ATOM 2637 N N . ARG A 1 329 ? 36.085 -15.271 -16.383 1.00 31.17 329 ARG A N 1
ATOM 2638 C CA . ARG A 1 329 ? 35.078 -15.308 -17.444 1.00 31.17 329 ARG A CA 1
ATOM 2639 C C . ARG A 1 329 ? 33.666 -15.244 -16.900 1.00 31.17 329 ARG A C 1
ATOM 2641 O O . ARG A 1 329 ? 33.468 -15.815 -15.805 1.00 31.17 329 ARG A O 1
#

Radius of gyration: 26.67 Å; chains: 1; bounding box: 84×69×64 Å

Organism: Romanomermis culicivorax (NCBI:txid13658)

Foldseek 3Di:
DPPPCPVVVVVVLVVLLCLLLDDDPDPVSLVSNLVSLVVLLQLLALVPFLQDQPDPVSSLQSCQARHDDLVSLLSLLLSLQSLQLDLRHDLSNVLSSLVSLLNLLVALQSLLSNLVNLVPPPTANQSNLQSLLVPPDPPPPSSVSNLLSVLSSLVSQADDDPPHPHHDFLVSNCVRLVPDADPDDDDPDLVVVLVVQVPDPDRRSLNSVLVVLVVCCVPDVSSVVSSVSSSVNSVSNNDDGDDDDDSPDNPDRDHHDDPVVSNVNGDPDDDDPDPCVVVPDPCVVCVPDPPVVVVVPPVVPDDDDDDDDDDDDDDDDDDDDDDDDPDDD

Secondary structure (DSSP, 8-state):
--SSSHHHHHHHHHHHHHHHH-----HHHHHHHHHHHHHHHHHT-GGG-SS--SSHHHHHHHHHHHSPPHHHHHHHHHHHHHHHT-TTS-HHHHHHHHHHHHHHTTSHHHHHHHHHHHTSTT--SHHHHHHHHHH--TT-HHHHHHHHHHHHHHHHHH---TT------HHHHHHHHT---------S-HHHHHHHHTT-SS--HHHHHHHHHHTTGGG-HHHHHHHHHHHHHHHHHTS--S------S---PPPPPPHHHHHHHS------SS--TTT--HHHH-TT--GGGGHHHHTTS----------------------------

InterPro domains:
  IPR026736 Protein virilizer [PTHR23185] (16-286)

pLDDT: mean 73.83, std 21.33, range [24.19, 96.69]

Sequence (329 aa):
KELVDNDKGKKLLSYLIDIFIYLSSNKSHQLSQQQIATTFQSLCDDSISLIQGQSESGNIQSLANCLPEQAQLLQICSSLLKNISNNKQPYATVLPALRIFMTLSEHDYGIFCIKKTLDNEQTNFLPLLERLADEFCARNSDCICTFNAFLQLIENLRQRPEGRINKFGVDFIREKVTWKSNDGIFNDNYDDLIASLSKTDEQHPLSKLYNVIQKFIDEDDSLTRMFDSLKDLIAYLCKDNQDDYTVTSQPVVSAMLPIDVQFERRQVYIICKEDFEERLTAQYWFPSLHVDDFLIVQQKSTSSVSSSNGGALRSKLSSMSNKKLI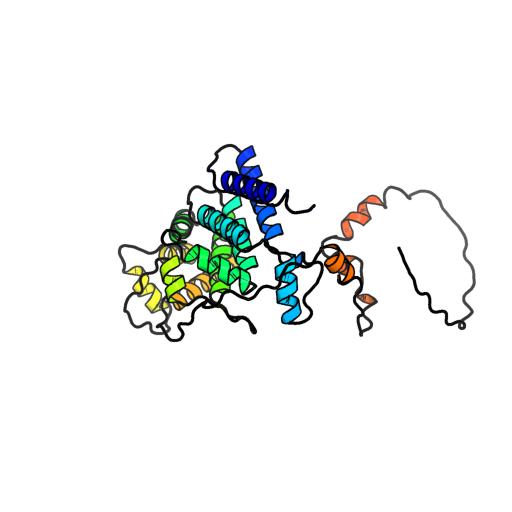KKR